Protein AF-X1K5E5-F1 (afdb_monomer_lite)

Organism: NCBI:txid412755

Secondary structure (DSSP, 8-state):
--------HHHHHHHHHHTT--------HHHHHHHHHHHHHHHHTTTTTHHHHHHHHHHHHHHHTHIIIII------GGGGGGSTTGGGGPPTT--S-S-GGGHHIIIIIHHHHHHHHHHHHTT---SEETTSTT-EE-SGGG-HHHHHHHHHS-HHHHHHHHHHHHHHHHHHHHHHHHHHH-S-HHHHHHHHHHHHT-HHHHHTTTSHHHHHHHHGGG-

Sequence (220 aa):
LARRLNIKKSDVQKITKELNLDVIPVTDKKEVKEWAVFSERKEKSKFWHAGGIVLILVVLLGIFFWKTIFMGEVLTSTDAIFSYHPWKSVAPEGYIKPSNYLHWDEFFIGYPLSTFYSEVIKNGDIQFWNPYIMCGYPGRVALYPLLLLCYLILPLSAIFGIFAIIKFFITGIFTYLFLRSISEKKFGSLVSAIVFMFSGFMVGFMKSGATSIAALLPLL

Foldseek 3Di:
DDDPPPQDPVNVVVVCVVVVDPPPDPPDPVVVVVVVVVVVVVVVVPPPVVVVLLVVLLVVLCVVLVCCVPVVDFPAQLLQVCVDPPNVVVRDPPDDHTPDPVCVCCNPPVLVLLVVCLVQVCVVHDDQWDPVPDNIDGRDQVVPVVLSVCSNPHDSRSSRSVVLSVLLSLQLVLQLVLCVVVDVDNVVSNVVSVCRSPPCCCVVCSPDVVSSVNSCVSVD

Radius of gyration: 25.24 Å; chains: 1; bounding box: 42×50×79 Å

Structure (mmCIF, N/CA/C/O backbone):
data_AF-X1K5E5-F1
#
_entry.id   AF-X1K5E5-F1
#
loop_
_atom_site.group_PDB
_atom_site.id
_atom_site.type_symbol
_atom_site.label_atom_id
_atom_site.label_alt_id
_atom_site.label_comp_id
_atom_site.label_asym_id
_atom_site.label_entity_id
_atom_site.label_seq_id
_atom_site.pdbx_PDB_ins_code
_atom_site.Cartn_x
_atom_site.Cartn_y
_atom_site.Cartn_z
_atom_site.occupancy
_atom_site.B_iso_or_equiv
_atom_site.auth_seq_id
_atom_site.auth_comp_id
_atom_site.auth_asym_id
_atom_site.auth_atom_id
_atom_site.pdbx_PDB_model_num
ATOM 1 N N . LEU A 1 1 ? 4.637 6.893 26.328 1.00 29.69 1 LEU A N 1
ATOM 2 C CA . LEU A 1 1 ? 5.483 7.487 27.391 1.00 29.69 1 LEU A CA 1
ATOM 3 C C . LEU A 1 1 ? 4.609 8.362 28.304 1.00 29.69 1 LEU A C 1
ATOM 5 O O . LEU A 1 1 ? 4.689 9.580 28.270 1.00 29.69 1 LEU A O 1
ATOM 9 N N . ALA A 1 2 ? 3.711 7.754 29.086 1.00 28.08 2 ALA A N 1
ATOM 10 C CA . ALA A 1 2 ? 2.877 8.496 30.034 1.00 28.08 2 ALA A CA 1
ATOM 11 C C . ALA A 1 2 ? 3.656 8.645 31.349 1.00 28.08 2 ALA A C 1
ATOM 13 O O . ALA A 1 2 ? 3.674 7.738 32.180 1.00 28.08 2 ALA A O 1
ATOM 14 N N . ARG A 1 3 ? 4.374 9.763 31.513 1.00 26.25 3 ARG A N 1
ATOM 15 C CA . ARG A 1 3 ? 4.966 10.140 32.805 1.00 26.25 3 ARG A CA 1
ATOM 16 C C . ARG A 1 3 ? 3.808 10.337 33.788 1.00 26.25 3 ARG A C 1
ATOM 18 O O . ARG A 1 3 ? 2.989 11.227 33.579 1.00 26.25 3 ARG A O 1
ATOM 25 N N . ARG A 1 4 ? 3.731 9.517 34.844 1.00 32.47 4 ARG A N 1
ATOM 26 C CA . ARG A 1 4 ? 2.858 9.778 35.999 1.00 32.47 4 ARG A CA 1
ATOM 27 C C . ARG A 1 4 ? 3.259 11.134 36.580 1.00 32.47 4 ARG A C 1
ATOM 29 O O . ARG A 1 4 ? 4.260 11.228 37.286 1.00 32.47 4 ARG A O 1
ATOM 36 N N . LEU A 1 5 ? 2.514 12.183 36.247 1.00 36.84 5 LEU A N 1
ATOM 37 C CA . LEU A 1 5 ? 2.625 13.463 36.932 1.00 36.84 5 LEU A CA 1
ATOM 38 C C . LEU A 1 5 ? 2.079 13.240 38.343 1.00 36.84 5 LEU A C 1
ATOM 40 O O . LEU A 1 5 ? 0.882 13.047 38.539 1.00 36.84 5 LEU A O 1
ATOM 44 N N . ASN A 1 6 ? 2.986 13.175 39.314 1.00 37.81 6 ASN A N 1
ATOM 45 C CA . ASN A 1 6 ? 2.668 12.993 40.724 1.00 37.81 6 ASN A CA 1
ATOM 46 C C . ASN A 1 6 ? 2.221 14.345 41.306 1.00 37.81 6 ASN A C 1
ATOM 48 O O . ASN A 1 6 ? 2.932 14.954 42.101 1.00 37.81 6 ASN A O 1
ATOM 52 N N . ILE A 1 7 ? 1.094 14.858 40.806 1.00 47.78 7 ILE A N 1
ATOM 53 C CA . ILE A 1 7 ? 0.552 16.164 41.189 1.00 47.78 7 ILE A CA 1
ATOM 54 C C . ILE A 1 7 ? 0.037 16.042 42.623 1.00 47.78 7 ILE A C 1
ATOM 56 O O . ILE A 1 7 ? -0.886 15.270 42.900 1.00 47.78 7 ILE A O 1
ATOM 60 N N . LYS A 1 8 ? 0.651 16.776 43.557 1.00 48.47 8 LYS A N 1
ATOM 61 C CA . LYS A 1 8 ? 0.192 16.804 44.946 1.00 48.47 8 LYS A CA 1
ATOM 62 C C . LYS A 1 8 ? -1.078 17.644 45.030 1.00 48.47 8 LYS A C 1
ATOM 64 O O . LYS A 1 8 ? -1.293 18.577 44.262 1.00 48.47 8 LYS A O 1
ATOM 69 N N . LYS A 1 9 ? -1.925 17.345 46.015 1.00 51.69 9 LYS A N 1
ATOM 70 C CA . LYS A 1 9 ? -3.201 18.048 46.242 1.00 51.69 9 LYS A CA 1
ATOM 71 C C . LYS A 1 9 ? -3.027 19.572 46.405 1.00 51.69 9 LYS A C 1
ATOM 73 O O . LYS A 1 9 ? -3.918 20.328 46.031 1.00 51.69 9 LYS A O 1
ATOM 78 N N . SER A 1 10 ? -1.866 20.004 46.905 1.00 53.19 10 SER A N 1
ATOM 79 C CA . SER A 1 10 ? -1.451 21.410 47.004 1.00 53.19 10 SER A CA 1
ATOM 80 C C . SER A 1 10 ? -1.298 22.099 45.646 1.00 53.19 10 SER A C 1
ATOM 82 O O . SER A 1 10 ? -1.632 23.272 45.511 1.00 53.19 10 SER A O 1
ATOM 84 N N . ASP A 1 11 ? -0.823 21.370 44.637 1.00 56.66 11 ASP A N 1
ATOM 85 C CA . ASP A 1 11 ? -0.504 21.917 43.317 1.00 56.66 11 ASP A CA 1
ATOM 86 C C . ASP A 1 11 ? -1.789 22.140 42.515 1.00 56.66 11 ASP A C 1
ATOM 88 O O . ASP A 1 11 ? -1.951 23.172 41.868 1.00 56.66 11 ASP A O 1
ATOM 92 N N . VAL A 1 12 ? -2.757 21.225 42.656 1.00 54.06 12 VAL A N 1
ATOM 93 C CA . VAL A 1 12 ? -4.111 21.374 42.097 1.00 54.06 12 VAL A CA 1
ATOM 94 C C . VAL A 1 12 ? -4.782 22.625 42.664 1.00 54.06 12 VAL A C 1
ATOM 96 O O . VAL A 1 12 ? -5.305 23.437 41.908 1.00 54.06 12 VAL A O 1
ATOM 99 N N . GLN A 1 13 ? -4.719 22.838 43.981 1.00 51.06 13 GLN A N 1
ATOM 100 C CA . GLN A 1 13 ? -5.319 24.016 44.621 1.00 51.06 13 GLN A CA 1
ATOM 101 C C . GLN A 1 13 ? -4.668 25.330 44.171 1.00 51.06 13 GLN A C 1
ATOM 103 O O . GLN A 1 13 ? -5.368 26.326 43.999 1.00 51.06 13 GLN A O 1
ATOM 108 N N . LYS A 1 14 ? -3.350 25.329 43.936 1.00 57.19 14 LYS A N 1
ATOM 109 C CA . LYS A 1 14 ? -2.617 26.502 43.447 1.00 57.19 14 LYS A CA 1
ATOM 110 C C . LYS A 1 14 ? -3.005 26.860 42.008 1.00 57.19 14 LYS A C 1
ATOM 112 O O . LYS A 1 14 ? -3.360 28.004 41.748 1.00 57.19 14 LYS A O 1
ATOM 117 N N . ILE A 1 15 ? -3.046 25.865 41.119 1.00 54.81 15 ILE A N 1
ATOM 118 C CA . ILE A 1 15 ? -3.448 26.022 39.709 1.00 54.81 15 ILE A CA 1
ATOM 119 C C . ILE A 1 15 ? -4.904 26.494 39.599 1.00 54.81 15 ILE A C 1
ATOM 121 O O . ILE A 1 15 ? -5.222 27.371 38.801 1.00 54.81 15 ILE A O 1
ATOM 125 N N . THR A 1 16 ? -5.795 25.956 40.435 1.00 53.28 16 THR A N 1
ATOM 126 C CA . THR A 1 16 ? -7.223 26.310 40.380 1.00 53.28 16 THR A CA 1
ATOM 127 C C . THR A 1 16 ? -7.478 27.745 40.845 1.00 53.28 16 THR A C 1
ATOM 129 O O . THR A 1 16 ? -8.359 28.419 40.320 1.00 53.28 16 THR A O 1
ATOM 132 N N . LYS A 1 17 ? -6.660 28.240 41.783 1.00 54.62 17 LYS A N 1
ATOM 133 C CA . LYS A 1 17 ? -6.713 29.625 42.260 1.00 54.62 17 LYS A CA 1
ATOM 134 C C . LYS A 1 17 ? -6.139 30.619 41.242 1.00 54.62 17 LYS A C 1
ATOM 136 O O . LYS A 1 17 ? -6.646 31.729 41.148 1.00 54.62 17 LYS A O 1
ATOM 141 N N . GLU A 1 18 ? -5.119 30.225 40.478 1.00 57.50 18 GLU A N 1
ATOM 142 C CA . GLU A 1 18 ? -4.539 31.050 39.403 1.00 57.50 18 GLU A CA 1
ATOM 143 C C . GLU A 1 18 ? -5.447 31.141 38.162 1.00 57.50 18 GLU A C 1
ATOM 145 O O . GLU A 1 18 ? -5.419 32.151 37.464 1.00 57.50 18 GLU A O 1
ATOM 150 N N . LEU A 1 19 ? -6.285 30.128 37.903 1.00 49.56 19 LEU A N 1
ATOM 151 C CA . LEU A 1 19 ? -7.154 30.059 36.716 1.00 49.56 19 LEU A CA 1
ATOM 152 C C . LEU A 1 19 ? -8.592 30.566 36.931 1.00 49.56 19 LEU A C 1
ATOM 154 O O . LEU A 1 19 ? -9.377 30.537 35.987 1.00 49.56 19 LEU A O 1
ATOM 158 N N . ASN A 1 20 ? -8.943 31.031 38.137 1.00 40.88 20 ASN A N 1
ATOM 159 C CA . ASN A 1 20 ? -10.279 31.538 38.493 1.00 40.88 20 ASN A CA 1
ATOM 160 C C . ASN A 1 20 ? -11.435 30.604 38.066 1.00 40.88 20 ASN A C 1
ATOM 162 O O . ASN A 1 20 ? -12.483 31.054 37.605 1.00 40.88 20 ASN A O 1
ATOM 166 N N . LEU A 1 21 ? -11.213 29.291 38.171 1.00 46.09 21 LEU A N 1
ATOM 167 C CA . LEU A 1 21 ? -12.202 28.268 37.841 1.00 46.09 21 LEU A CA 1
ATOM 168 C C . LEU A 1 21 ? -13.028 27.950 39.090 1.00 46.09 21 LEU A C 1
ATOM 170 O O . LEU A 1 21 ? -12.459 27.621 40.134 1.00 46.09 21 LEU A O 1
ATOM 174 N N . ASP A 1 22 ? -14.356 28.000 38.974 1.00 39.44 22 ASP A N 1
ATOM 175 C CA . ASP A 1 22 ? -15.255 27.548 40.035 1.00 39.44 22 ASP A CA 1
ATOM 176 C C . ASP A 1 22 ? -15.005 26.064 40.320 1.00 39.44 22 ASP A C 1
ATOM 178 O O . ASP A 1 22 ? -15.239 25.180 39.490 1.00 39.44 22 ASP A O 1
ATOM 182 N N . VAL A 1 23 ? -14.491 25.783 41.517 1.00 47.00 23 VAL A N 1
ATOM 183 C CA . VAL A 1 23 ? -14.305 24.420 42.005 1.00 47.00 23 VAL A CA 1
ATOM 184 C C . VAL A 1 23 ? -15.690 23.846 42.262 1.00 47.00 23 VAL A C 1
ATOM 186 O O . VAL A 1 23 ? -16.268 24.086 43.318 1.00 47.00 23 VAL A O 1
ATOM 189 N N . ILE A 1 24 ? -16.217 23.055 41.327 1.00 43.72 24 ILE A N 1
ATOM 190 C CA . ILE A 1 24 ? -17.320 22.142 41.634 1.00 43.72 24 ILE A CA 1
ATOM 191 C C . ILE A 1 24 ? -16.760 21.167 42.679 1.00 43.72 24 ILE A C 1
ATOM 193 O O . ILE A 1 24 ? -15.822 20.419 42.371 1.00 43.72 24 ILE A O 1
ATOM 197 N N . PRO A 1 25 ? -17.233 21.194 43.937 1.00 42.00 25 PRO A N 1
ATOM 198 C CA . PRO A 1 25 ? -16.685 20.322 44.953 1.00 42.00 25 PRO A CA 1
ATOM 199 C C . PRO A 1 25 ? -17.097 18.898 44.591 1.00 42.00 25 PRO A C 1
ATOM 201 O O . PRO A 1 25 ? -18.276 18.563 44.604 1.00 42.00 25 PRO A O 1
ATOM 204 N N . VAL A 1 26 ? -16.118 18.057 44.251 1.00 50.47 26 VAL A N 1
ATOM 205 C CA . VAL A 1 26 ? -16.328 16.614 44.099 1.00 50.47 26 VAL A CA 1
ATOM 206 C C . VAL A 1 26 ? -16.608 16.057 45.496 1.00 50.47 26 VAL A C 1
ATOM 208 O O . VAL A 1 26 ? -15.696 15.686 46.238 1.00 50.47 26 VAL A O 1
ATOM 211 N N . THR A 1 27 ? -17.873 16.120 45.905 1.00 46.44 27 THR A N 1
ATOM 212 C CA . THR A 1 27 ? -18.356 15.770 47.245 1.00 46.44 27 THR A CA 1
ATOM 213 C C . THR A 1 27 ? -18.470 14.268 47.452 1.00 46.44 27 THR A C 1
ATOM 215 O O . THR A 1 27 ? -18.468 13.828 48.602 1.00 46.44 27 THR A O 1
ATOM 218 N N . ASP A 1 28 ? -18.479 13.461 46.388 1.00 45.59 28 ASP A N 1
ATOM 219 C CA . ASP A 1 28 ? -18.631 12.019 46.523 1.00 45.59 28 ASP A CA 1
ATOM 220 C C . ASP A 1 28 ? -17.325 11.253 46.244 1.00 45.59 28 ASP A C 1
ATOM 222 O O . ASP A 1 28 ? -16.871 11.078 45.110 1.00 45.59 28 ASP A O 1
ATOM 226 N N . LYS A 1 29 ? -16.707 10.728 47.313 1.00 51.28 29 LYS A N 1
ATOM 227 C CA . LYS A 1 29 ? -15.567 9.793 47.219 1.00 51.28 29 LYS A CA 1
ATOM 228 C C . LYS A 1 29 ? -15.923 8.535 46.415 1.00 51.28 29 LYS A C 1
ATOM 230 O O . LYS A 1 29 ? -15.013 7.829 45.971 1.00 51.28 29 LYS A O 1
ATOM 235 N N . LYS A 1 30 ? -17.216 8.238 46.257 1.00 46.62 30 LYS A N 1
ATOM 236 C CA . LYS A 1 30 ? -17.733 7.138 45.451 1.00 46.62 30 LYS A CA 1
ATOM 237 C C . LYS A 1 30 ? -17.581 7.419 43.957 1.00 46.62 30 LYS A C 1
ATOM 239 O O . LYS A 1 30 ? -17.055 6.552 43.273 1.00 46.62 30 LYS A O 1
ATOM 244 N N . GLU A 1 31 ? -17.866 8.633 43.483 1.00 46.88 31 GLU A N 1
ATOM 245 C CA . GLU A 1 31 ? -17.688 9.010 42.070 1.00 46.88 31 GLU A CA 1
ATOM 246 C C . GLU A 1 31 ? -16.219 8.968 41.638 1.00 46.88 31 GLU A C 1
ATOM 248 O O . GLU A 1 31 ? -15.897 8.426 40.585 1.00 46.88 31 GLU A O 1
ATOM 253 N N . VAL A 1 32 ? -15.289 9.448 42.473 1.00 56.31 32 VAL A N 1
ATOM 254 C CA . VAL A 1 32 ? -13.844 9.380 42.164 1.00 56.31 32 VAL A CA 1
ATOM 255 C C . VAL A 1 32 ? -13.353 7.931 42.114 1.00 56.31 32 VAL A C 1
ATOM 257 O O . VAL A 1 32 ? -12.539 7.577 41.260 1.00 56.31 32 VAL A O 1
ATOM 260 N N . LYS A 1 33 ? -13.856 7.071 43.011 1.00 45.09 33 LYS A N 1
ATOM 261 C CA . LYS A 1 33 ? -13.566 5.631 42.979 1.00 45.09 33 LYS A CA 1
ATOM 262 C C . LYS A 1 33 ? -14.199 4.955 41.771 1.00 45.09 33 LYS A C 1
ATOM 264 O O . LYS A 1 33 ? -13.544 4.115 41.170 1.00 45.09 33 LYS A O 1
ATOM 269 N N . GLU A 1 34 ? -15.419 5.312 41.396 1.00 44.75 34 GLU A N 1
ATOM 270 C CA . GLU A 1 34 ? -16.082 4.783 40.206 1.00 44.75 34 GLU A CA 1
ATOM 271 C C . GLU A 1 34 ? -15.337 5.202 38.937 1.00 44.75 34 GLU A C 1
ATOM 273 O O . GLU A 1 34 ? -15.063 4.344 38.107 1.00 44.75 34 GLU A O 1
ATOM 278 N N . TRP A 1 35 ? -14.870 6.450 38.833 1.00 41.91 35 TRP A N 1
ATOM 279 C CA . TRP A 1 35 ? -14.022 6.920 37.731 1.00 41.91 35 TRP A CA 1
ATOM 280 C C . TRP A 1 35 ? -12.655 6.227 37.678 1.00 41.91 35 TRP A C 1
ATOM 282 O O . TRP A 1 35 ? -12.211 5.830 36.599 1.00 41.91 35 TRP A O 1
ATOM 292 N N . ALA A 1 36 ? -11.992 6.035 38.822 1.00 45.84 36 ALA A N 1
ATOM 293 C CA . ALA A 1 36 ? -10.710 5.329 38.902 1.00 45.84 36 ALA A CA 1
ATOM 294 C C . ALA A 1 36 ? -10.849 3.824 38.601 1.00 45.84 36 ALA A C 1
ATOM 296 O O . ALA A 1 36 ? -10.029 3.243 37.897 1.00 45.84 36 ALA A O 1
ATOM 297 N N . VAL A 1 37 ? -11.926 3.187 39.068 1.00 43.47 37 VAL A N 1
ATOM 298 C CA . VAL A 1 37 ? -12.238 1.783 38.763 1.00 43.47 37 VAL A CA 1
ATOM 299 C C . VAL A 1 37 ? -12.681 1.627 37.306 1.00 43.47 37 VAL A C 1
ATOM 301 O O . VAL A 1 37 ? -12.368 0.618 36.672 1.00 43.47 37 VAL A O 1
ATOM 304 N N . PHE A 1 38 ? -13.376 2.614 36.737 1.00 42.03 38 PHE A N 1
ATOM 305 C CA . PHE A 1 38 ? -13.769 2.637 35.329 1.00 42.03 38 PHE A CA 1
ATOM 306 C C . PHE A 1 38 ? -12.556 2.813 34.403 1.00 42.03 38 PHE A C 1
ATOM 308 O O . PHE A 1 38 ? -12.467 2.133 33.375 1.00 42.03 38 PHE A O 1
ATOM 315 N N . SER A 1 39 ? -11.579 3.648 34.781 1.00 45.81 39 SER A N 1
ATOM 316 C CA . SER A 1 39 ? -10.323 3.802 34.038 1.00 45.81 39 SER A CA 1
ATOM 317 C C . SER A 1 39 ? -9.430 2.555 34.144 1.00 45.81 39 SER A C 1
ATOM 319 O O . SER A 1 39 ? -8.965 2.065 33.113 1.00 45.81 39 SER A O 1
ATOM 321 N N . GLU A 1 40 ? -9.302 1.944 35.329 1.00 43.75 40 GLU A N 1
ATOM 322 C CA . GLU A 1 40 ? -8.551 0.691 35.523 1.00 43.75 40 GLU A CA 1
ATOM 323 C C . GLU A 1 40 ? -9.215 -0.528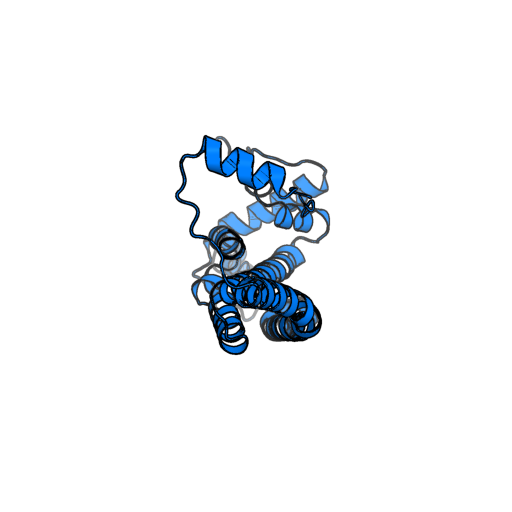 34.849 1.00 43.75 40 GLU A C 1
ATOM 325 O O . GLU A 1 40 ? -8.522 -1.372 34.267 1.00 43.75 40 GLU A O 1
ATOM 330 N N . ARG A 1 41 ? -10.558 -0.633 34.843 1.00 46.59 41 ARG A N 1
ATOM 331 C CA . ARG A 1 41 ? -11.278 -1.684 34.086 1.00 46.59 41 ARG A CA 1
ATOM 332 C C . ARG A 1 41 ? -11.068 -1.548 32.581 1.00 46.59 41 ARG A C 1
ATOM 334 O O . ARG A 1 41 ? -10.927 -2.567 31.897 1.00 46.59 41 ARG A O 1
ATOM 341 N N . LYS A 1 42 ? -11.019 -0.315 32.058 1.00 47.94 42 LYS A N 1
ATOM 342 C CA . LYS A 1 42 ? -10.658 -0.058 30.654 1.00 47.94 42 LYS A CA 1
ATOM 343 C C . LYS A 1 42 ? -9.219 -0.476 30.351 1.00 47.94 42 LYS A C 1
ATOM 345 O O . LYS A 1 42 ? -8.954 -0.822 29.206 1.00 47.94 42 LYS A O 1
ATOM 350 N N . GLU A 1 43 ? -8.311 -0.464 31.322 1.00 47.47 43 GLU A N 1
ATOM 351 C CA . GLU A 1 43 ? -6.889 -0.755 31.111 1.00 47.47 43 GLU A CA 1
ATOM 352 C C . GLU A 1 43 ? -6.584 -2.265 31.112 1.00 47.47 43 GLU A C 1
ATOM 354 O O . GLU A 1 43 ? -5.938 -2.762 30.190 1.00 47.47 43 GLU A O 1
ATOM 359 N N . LYS A 1 44 ? -7.137 -3.041 32.058 1.00 41.56 44 LYS A N 1
ATOM 360 C CA . LYS A 1 44 ? -6.852 -4.491 32.176 1.00 41.56 44 LYS A CA 1
ATOM 361 C C . LYS A 1 44 ? -7.621 -5.391 31.192 1.00 41.56 44 LYS A C 1
ATOM 363 O O . LYS A 1 44 ? -7.132 -6.458 30.831 1.00 41.56 44 LYS A O 1
ATOM 368 N N . SER A 1 45 ? -8.789 -4.968 30.696 1.00 45.78 45 SER A N 1
ATOM 369 C CA . SER A 1 45 ? -9.607 -5.732 29.722 1.00 45.78 45 SER A CA 1
ATOM 370 C C . SER A 1 45 ? -9.082 -5.662 28.271 1.00 45.78 45 SER A C 1
ATOM 372 O O . SER A 1 45 ? -9.460 -6.472 27.413 1.00 45.78 45 SER A O 1
ATOM 374 N N . LYS A 1 46 ? -8.193 -4.700 27.979 1.00 49.94 46 LYS A N 1
ATOM 375 C CA . LYS A 1 46 ? -7.759 -4.351 26.616 1.00 49.94 46 LYS A CA 1
ATOM 376 C C . LYS A 1 46 ? -6.732 -5.300 25.992 1.00 49.94 46 LYS A C 1
ATOM 378 O O . LYS A 1 46 ? -6.735 -5.424 24.772 1.00 49.94 46 LYS A O 1
ATOM 383 N N . PHE A 1 47 ? -5.889 -5.979 26.771 1.00 44.91 47 PHE A N 1
ATOM 384 C CA . PHE A 1 47 ? -4.711 -6.657 26.204 1.00 44.91 47 PHE A CA 1
ATOM 385 C C . PHE A 1 47 ? -4.983 -8.077 25.679 1.00 44.91 47 PHE A C 1
ATOM 387 O O . PHE A 1 47 ? -4.512 -8.436 24.605 1.00 44.91 47 PHE A O 1
ATOM 394 N N . TRP A 1 48 ? -5.819 -8.861 26.364 1.00 46.75 48 TRP A N 1
ATOM 395 C CA . TRP A 1 48 ? -6.061 -10.268 26.004 1.00 46.75 48 TRP A CA 1
ATOM 396 C C . TRP A 1 48 ? -7.041 -10.464 24.833 1.00 46.75 48 TRP A C 1
ATOM 398 O O . TRP A 1 48 ? -7.030 -11.503 24.184 1.00 46.75 48 TRP A O 1
ATOM 408 N N . HIS A 1 49 ? -7.849 -9.450 24.502 1.00 61.25 49 HIS A N 1
ATOM 409 C CA . HIS A 1 49 ? -8.797 -9.508 23.378 1.00 61.25 49 HIS A CA 1
ATOM 410 C C . HIS A 1 49 ? -8.233 -8.943 22.065 1.00 61.25 49 HIS A C 1
ATOM 412 O O . HIS A 1 49 ? -8.818 -9.174 21.011 1.00 61.25 49 HIS A O 1
ATOM 418 N N . ALA A 1 50 ? -7.120 -8.201 22.106 1.00 70.69 50 ALA A N 1
ATOM 419 C CA . ALA A 1 50 ? -6.529 -7.590 20.915 1.00 70.69 50 ALA A CA 1
ATOM 420 C C . ALA A 1 50 ? -5.969 -8.641 19.940 1.00 70.69 50 ALA A C 1
ATOM 422 O O . ALA A 1 50 ? -6.123 -8.492 18.730 1.00 70.69 50 ALA A O 1
ATOM 423 N N . GLY A 1 51 ? -5.403 -9.736 20.463 1.00 83.62 51 GLY A N 1
ATOM 424 C CA . GLY A 1 51 ? -4.831 -10.811 19.647 1.00 83.62 51 GLY A CA 1
ATOM 425 C C . GLY A 1 51 ? -5.850 -11.479 18.722 1.00 83.62 51 GLY A C 1
ATOM 426 O O . GLY A 1 51 ? -5.559 -11.687 17.549 1.00 83.62 51 GLY A O 1
ATOM 427 N N . GLY A 1 52 ? -7.070 -11.734 19.208 1.00 89.44 52 GLY A N 1
ATOM 428 C CA . GLY A 1 52 ? -8.128 -12.343 18.394 1.00 89.44 52 GLY A CA 1
ATOM 429 C C . GLY A 1 52 ? -8.552 -11.469 17.210 1.00 89.44 52 GLY A C 1
ATOM 430 O O . GLY A 1 52 ? -8.770 -11.972 16.116 1.00 89.44 52 GLY A O 1
ATOM 431 N N . ILE A 1 53 ? -8.607 -10.149 17.397 1.00 90.62 53 ILE A N 1
ATOM 432 C CA . ILE A 1 53 ? -8.956 -9.206 16.323 1.00 90.62 53 ILE A CA 1
ATOM 433 C C . ILE A 1 53 ? -7.836 -9.096 15.300 1.00 90.62 53 ILE A C 1
ATOM 435 O O . ILE A 1 53 ? -8.101 -9.155 14.104 1.00 90.62 53 ILE A O 1
ATOM 439 N N . VAL A 1 54 ? -6.590 -8.977 15.762 1.00 93.44 54 VAL A N 1
ATOM 440 C CA . VAL A 1 54 ? -5.428 -8.973 14.869 1.00 93.44 54 VAL A CA 1
ATOM 441 C C . VAL A 1 54 ? -5.402 -10.255 14.041 1.00 93.44 54 VAL A C 1
ATOM 443 O O . VAL A 1 54 ? -5.243 -10.177 12.829 1.00 93.44 54 VAL A O 1
ATOM 446 N N . LEU A 1 55 ? -5.651 -11.413 14.660 1.00 94.94 55 LEU A N 1
ATOM 447 C CA . LEU A 1 55 ? -5.731 -12.688 13.952 1.00 94.94 55 LEU A CA 1
ATOM 448 C C . LEU A 1 55 ? -6.834 -12.687 12.887 1.00 94.94 55 LEU A C 1
ATOM 450 O O . LEU A 1 55 ? -6.570 -13.085 11.759 1.00 94.94 55 LEU A O 1
ATOM 454 N N . ILE A 1 56 ? -8.038 -12.200 13.207 1.00 95.50 56 ILE A N 1
ATOM 455 C CA . ILE A 1 56 ? -9.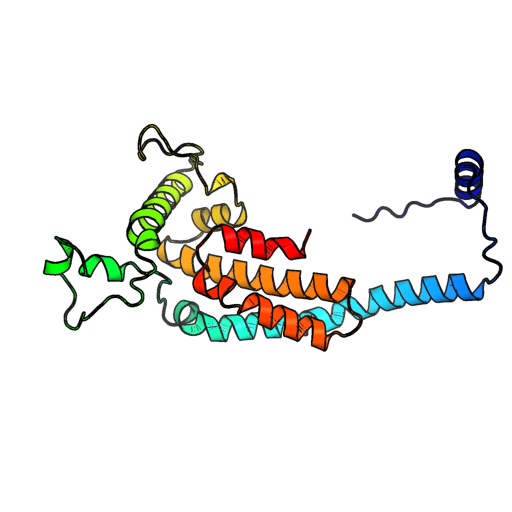134 -12.087 12.230 1.00 95.50 56 ILE A CA 1
ATOM 456 C C . ILE A 1 56 ? -8.714 -11.217 11.039 1.00 95.50 56 ILE A C 1
ATOM 458 O O . ILE A 1 56 ? -8.907 -11.621 9.895 1.00 95.50 56 ILE A O 1
ATOM 462 N N . LEU A 1 57 ? -8.108 -10.051 11.287 1.00 95.62 57 LEU A N 1
ATOM 463 C CA . LEU A 1 57 ? -7.643 -9.166 10.216 1.00 95.62 57 LEU A CA 1
ATOM 464 C C . LEU A 1 57 ? -6.564 -9.843 9.359 1.00 95.62 57 LEU A C 1
ATOM 466 O O . LEU A 1 57 ? -6.657 -9.809 8.136 1.00 95.62 57 LEU A O 1
ATOM 470 N N . VAL A 1 58 ? -5.583 -10.506 9.979 1.00 96.44 58 VAL A N 1
ATOM 471 C CA . VAL A 1 58 ? -4.528 -11.245 9.264 1.00 96.44 58 VAL A CA 1
ATOM 472 C C . VAL A 1 58 ? -5.116 -12.370 8.417 1.00 96.44 58 VAL A C 1
ATOM 474 O O . VAL A 1 58 ? -4.738 -12.507 7.258 1.00 96.44 58 VAL A O 1
ATOM 477 N N . VAL A 1 59 ? -6.058 -13.150 8.954 1.00 96.81 59 VAL A N 1
ATOM 478 C CA . VAL A 1 59 ? -6.717 -14.236 8.213 1.00 96.81 59 VAL A CA 1
ATOM 479 C C . VAL A 1 59 ? -7.482 -13.684 7.014 1.00 96.81 59 VAL A C 1
ATOM 481 O O . VAL A 1 59 ? -7.338 -14.209 5.914 1.00 96.81 59 VAL A O 1
ATOM 484 N N . LEU A 1 60 ? -8.241 -12.599 7.183 1.00 96.88 60 LEU A N 1
ATOM 485 C CA . LEU A 1 60 ? -8.965 -11.968 6.077 1.00 96.88 60 LEU A CA 1
ATOM 486 C C . LEU A 1 60 ? -8.020 -11.445 4.990 1.00 96.88 60 LEU A C 1
ATOM 488 O O . LEU A 1 60 ? -8.302 -11.614 3.806 1.00 96.88 60 LEU A O 1
ATOM 492 N N . LEU A 1 61 ? -6.885 -10.855 5.369 1.00 96.75 61 LEU A N 1
ATOM 493 C CA . LEU A 1 61 ? -5.866 -10.429 4.409 1.00 96.75 61 LEU A CA 1
ATOM 494 C C . LEU A 1 61 ? -5.194 -11.616 3.724 1.00 96.75 61 LEU A C 1
ATOM 496 O O . LEU A 1 61 ? -4.970 -11.558 2.521 1.00 96.75 61 LEU A O 1
ATOM 500 N N . GLY A 1 62 ? -4.922 -12.698 4.454 1.00 95.88 62 GLY A N 1
ATOM 501 C CA . GLY A 1 62 ? -4.391 -13.937 3.893 1.00 95.88 62 GLY A CA 1
ATOM 502 C C . GLY A 1 62 ? -5.337 -14.556 2.867 1.00 95.88 62 GLY A C 1
ATOM 503 O O . GLY A 1 62 ? -4.885 -15.000 1.818 1.00 95.88 62 GLY A O 1
ATOM 504 N N . ILE A 1 63 ? -6.647 -14.516 3.130 1.00 96.31 63 ILE A N 1
ATOM 505 C CA . ILE A 1 63 ? -7.683 -14.950 2.185 1.00 96.31 63 ILE A CA 1
ATOM 506 C C . ILE A 1 63 ? -7.738 -14.016 0.974 1.00 96.31 63 ILE A C 1
ATOM 508 O O . ILE A 1 63 ? -7.799 -14.493 -0.151 1.00 96.31 63 ILE A O 1
ATOM 512 N N . PHE A 1 64 ? -7.708 -12.697 1.169 1.00 95.94 64 PHE A N 1
ATOM 513 C CA . PHE A 1 64 ? -7.813 -11.737 0.066 1.00 95.94 64 PHE A CA 1
ATOM 514 C C . PHE A 1 64 ? -6.573 -11.748 -0.844 1.00 95.94 64 PHE A C 1
ATOM 516 O O . PHE A 1 64 ? -6.695 -11.789 -2.066 1.00 95.94 64 PHE A O 1
ATOM 523 N N . PHE A 1 65 ? -5.375 -11.776 -0.257 1.00 95.06 65 PHE A N 1
ATOM 524 C CA . PHE A 1 65 ? -4.087 -11.759 -0.958 1.00 95.06 65 PHE A CA 1
ATOM 525 C C . PHE A 1 65 ? -3.488 -13.159 -1.170 1.00 95.06 65 PHE A C 1
ATOM 527 O O . PHE A 1 65 ? -2.288 -13.287 -1.413 1.00 95.06 65 PHE A O 1
ATOM 534 N N . TRP A 1 66 ? -4.298 -14.221 -1.103 1.00 94.94 66 TRP A N 1
ATOM 535 C CA . TRP A 1 66 ? -3.814 -15.606 -1.149 1.00 94.94 66 TRP A CA 1
ATOM 536 C C . TRP A 1 66 ? -2.966 -15.906 -2.393 1.00 94.94 66 TRP A C 1
ATOM 538 O O . TRP A 1 66 ? -1.933 -16.561 -2.290 1.00 94.94 66 TRP A O 1
ATOM 548 N N . LYS A 1 67 ? -3.345 -15.367 -3.558 1.00 91.12 67 LYS A N 1
ATOM 549 C CA . LYS A 1 67 ? -2.583 -15.527 -4.805 1.00 91.12 67 LYS A CA 1
ATOM 550 C C . LYS A 1 67 ? -1.216 -14.855 -4.744 1.00 91.12 67 LYS A C 1
ATOM 552 O O . LYS A 1 67 ? -0.211 -15.440 -5.132 1.00 91.12 67 LYS A O 1
ATOM 557 N N . THR A 1 68 ? -1.156 -13.648 -4.198 1.00 90.06 68 THR A N 1
ATOM 558 C CA . THR A 1 68 ? 0.106 -12.925 -4.017 1.00 90.06 68 THR A CA 1
ATOM 559 C C . THR A 1 68 ? 1.026 -13.648 -3.035 1.00 90.06 68 THR A C 1
ATOM 561 O O . THR A 1 68 ? 2.228 -13.723 -3.265 1.00 90.06 68 THR A O 1
ATOM 564 N N . ILE A 1 69 ? 0.467 -14.212 -1.960 1.00 89.12 69 ILE A N 1
ATOM 565 C CA . ILE A 1 69 ? 1.233 -14.879 -0.901 1.00 89.12 69 ILE A CA 1
ATOM 566 C C . ILE A 1 69 ? 1.721 -16.266 -1.340 1.00 89.12 69 ILE A C 1
ATOM 568 O O . ILE A 1 69 ? 2.888 -16.588 -1.141 1.00 89.12 69 ILE A O 1
ATOM 572 N N . PHE A 1 70 ? 0.841 -17.089 -1.918 1.00 89.94 70 PHE A N 1
ATOM 573 C CA . PHE A 1 70 ? 1.124 -18.506 -2.178 1.00 89.94 70 PHE A CA 1
ATOM 574 C C . PHE A 1 70 ? 1.469 -18.818 -3.634 1.00 89.94 70 PHE A C 1
ATOM 576 O O . PHE A 1 70 ? 2.215 -19.759 -3.881 1.00 89.94 70 PHE A O 1
ATOM 583 N N . MET A 1 71 ? 0.944 -18.055 -4.596 1.00 88.44 71 MET A N 1
ATOM 584 C CA . MET A 1 71 ? 1.203 -18.281 -6.026 1.00 88.44 71 MET A CA 1
ATOM 585 C C . MET A 1 71 ? 2.304 -17.368 -6.577 1.00 88.44 71 MET A C 1
ATOM 587 O O . MET A 1 71 ? 2.719 -17.537 -7.719 1.00 88.44 71 MET A O 1
ATOM 591 N N . GLY A 1 72 ? 2.778 -16.398 -5.787 1.00 83.44 72 GLY A N 1
ATOM 592 C CA . GLY A 1 72 ? 3.772 -15.421 -6.235 1.00 83.44 72 GLY A CA 1
ATOM 593 C C . GLY A 1 72 ? 3.251 -14.484 -7.329 1.00 83.44 72 GLY A C 1
ATOM 594 O O . GLY A 1 72 ? 4.048 -13.852 -8.021 1.00 83.44 72 GLY A O 1
ATOM 595 N N . GLU A 1 73 ? 1.927 -14.387 -7.500 1.00 86.19 73 GLU A N 1
ATOM 596 C CA . GLU A 1 73 ? 1.326 -13.469 -8.464 1.00 86.19 73 GLU A CA 1
ATOM 597 C C . GLU A 1 73 ? 1.606 -12.018 -8.050 1.00 86.19 73 GLU A C 1
ATOM 599 O O . GLU A 1 73 ? 1.321 -11.591 -6.926 1.00 86.19 73 GLU A O 1
ATOM 604 N N . VAL A 1 74 ? 2.151 -11.237 -8.979 1.00 86.06 74 VAL A N 1
ATOM 605 C CA . VAL A 1 74 ? 2.483 -9.832 -8.739 1.00 86.06 74 VAL A CA 1
ATOM 606 C C . VAL A 1 74 ? 1.229 -8.983 -8.923 1.00 86.06 74 VAL A C 1
ATOM 608 O O . VAL A 1 74 ? 0.582 -9.044 -9.965 1.00 86.06 74 VAL A O 1
ATOM 611 N N . LEU A 1 75 ? 0.909 -8.141 -7.934 1.00 86.81 75 LEU A N 1
ATOM 612 C CA . LEU A 1 75 ? -0.196 -7.178 -8.016 1.00 86.81 75 LEU A CA 1
ATOM 613 C C . LEU A 1 75 ? 0.161 -6.026 -8.958 1.00 86.81 75 LEU A C 1
ATOM 615 O O . LEU A 1 75 ? 0.473 -4.911 -8.535 1.00 86.81 75 LEU A O 1
ATOM 619 N N . THR A 1 76 ? 0.132 -6.294 -10.256 1.00 84.88 76 THR A N 1
ATOM 620 C CA . THR A 1 76 ? 0.470 -5.333 -11.296 1.00 84.88 76 THR A CA 1
ATOM 621 C C . THR A 1 76 ? -0.468 -5.419 -12.489 1.00 84.88 76 THR A C 1
ATOM 623 O O . THR A 1 76 ? -1.066 -6.456 -12.744 1.00 84.88 76 THR A O 1
ATOM 626 N N . SER A 1 77 ? -0.600 -4.299 -13.196 1.00 83.81 77 SER A N 1
ATOM 627 C CA . SER A 1 77 ? -1.377 -4.177 -14.436 1.00 83.81 77 SER A CA 1
ATOM 628 C C . SER A 1 77 ? -0.444 -4.102 -15.649 1.00 83.81 77 SER A C 1
ATOM 630 O O . SER A 1 77 ? -0.763 -3.486 -16.661 1.00 83.81 77 SER A O 1
ATOM 632 N N . THR A 1 78 ? 0.759 -4.681 -15.538 1.00 83.62 78 THR A N 1
ATOM 633 C CA . THR A 1 78 ? 1.781 -4.649 -16.597 1.00 83.62 78 THR A CA 1
ATOM 634 C C . THR A 1 78 ? 1.403 -5.475 -17.816 1.00 83.62 78 THR A C 1
ATOM 636 O O . THR A 1 78 ? 1.964 -5.258 -18.881 1.00 83.62 78 THR A O 1
ATOM 639 N N . ASP A 1 79 ? 0.424 -6.368 -17.712 1.00 87.38 79 ASP A N 1
ATOM 640 C CA . ASP A 1 79 ? -0.175 -7.058 -18.853 1.00 87.38 79 ASP A CA 1
ATOM 641 C C . ASP A 1 79 ? -0.873 -6.099 -19.836 1.00 87.38 79 ASP A C 1
ATOM 643 O O . ASP A 1 79 ? -1.085 -6.449 -20.998 1.00 87.38 79 ASP A O 1
ATOM 647 N N . ALA A 1 80 ? -1.166 -4.861 -19.420 1.00 88.69 80 ALA A N 1
ATOM 648 C CA . ALA A 1 80 ? -1.603 -3.786 -20.308 1.00 88.69 80 ALA A CA 1
ATOM 649 C C . ALA A 1 80 ? -0.570 -3.417 -21.379 1.00 88.69 80 ALA A C 1
ATOM 651 O O . ALA A 1 80 ? -0.964 -2.924 -22.435 1.00 88.69 80 ALA A O 1
ATOM 652 N N . ILE A 1 81 ? 0.720 -3.716 -21.182 1.00 88.25 81 ILE A N 1
ATOM 653 C CA . ILE A 1 81 ? 1.764 -3.415 -22.171 1.00 88.25 81 ILE A CA 1
ATOM 654 C C . ILE A 1 81 ? 1.491 -4.074 -23.527 1.00 88.25 81 ILE A C 1
ATOM 656 O O . ILE A 1 81 ? 1.721 -3.470 -24.572 1.00 88.25 81 ILE A O 1
ATOM 660 N N . PHE A 1 82 ? 0.918 -5.280 -23.518 1.00 91.00 82 PHE A N 1
ATOM 661 C CA . PHE A 1 82 ? 0.609 -6.048 -24.725 1.00 91.00 82 PHE A CA 1
ATOM 662 C C . PHE A 1 82 ? -0.553 -5.457 -25.535 1.00 91.00 82 PHE A C 1
ATOM 664 O O . PHE A 1 82 ? -0.803 -5.880 -26.661 1.00 91.00 82 PHE A O 1
ATOM 671 N N . SER A 1 83 ? -1.238 -4.438 -25.008 1.00 89.50 83 SER A N 1
ATOM 672 C CA . SER A 1 83 ? -2.209 -3.652 -25.774 1.00 89.50 83 SER A CA 1
ATOM 673 C C . SER A 1 83 ? -1.553 -2.593 -26.673 1.00 89.50 83 SER A C 1
ATOM 675 O O . SER A 1 83 ? -2.217 -2.078 -27.574 1.00 89.50 83 SER A O 1
ATOM 677 N N . TYR A 1 84 ? -0.262 -2.288 -26.484 1.00 88.62 84 TYR A N 1
ATOM 678 C CA . TYR A 1 84 ? 0.452 -1.210 -27.176 1.00 88.62 84 TYR A CA 1
ATOM 679 C C . TYR A 1 84 ? 1.626 -1.733 -28.014 1.00 88.62 84 TYR A C 1
ATOM 681 O O . TYR A 1 84 ? 2.299 -2.699 -27.656 1.00 88.62 84 TYR A O 1
ATOM 689 N N . HIS A 1 85 ? 1.908 -1.083 -29.144 1.00 90.94 85 HIS A N 1
ATOM 690 C CA . HIS A 1 85 ? 3.111 -1.372 -29.931 1.00 90.94 85 HIS A CA 1
ATOM 691 C C . HIS A 1 85 ? 4.376 -0.805 -29.246 1.00 90.94 85 HIS A C 1
ATOM 693 O O . HIS A 1 85 ? 4.283 0.246 -28.612 1.00 90.94 85 HIS A O 1
ATOM 699 N N . PRO A 1 86 ? 5.556 -1.449 -29.388 1.00 91.69 86 PRO A N 1
ATOM 700 C CA . PRO A 1 86 ? 5.801 -2.680 -30.147 1.00 91.69 86 PRO A CA 1
ATOM 701 C C . PRO A 1 86 ? 5.402 -3.968 -29.411 1.00 91.69 86 PRO A C 1
ATOM 703 O O . PRO A 1 86 ? 5.226 -4.987 -30.064 1.00 91.69 86 PRO A O 1
ATOM 706 N N . TRP A 1 87 ? 5.196 -3.946 -28.091 1.00 91.25 87 TRP A N 1
ATOM 707 C CA . TRP A 1 87 ? 4.988 -5.162 -27.286 1.00 91.25 87 TRP A CA 1
ATOM 708 C C . TRP A 1 87 ? 3.785 -6.010 -27.694 1.00 91.25 87 TRP A C 1
ATOM 710 O O . TRP A 1 87 ? 3.803 -7.223 -27.512 1.00 91.25 87 TRP A O 1
ATOM 720 N N . LYS A 1 88 ? 2.776 -5.411 -28.324 1.00 91.06 88 LYS A N 1
ATOM 721 C CA . LYS A 1 88 ? 1.651 -6.130 -28.923 1.00 91.06 88 LYS A CA 1
ATOM 722 C C . LYS A 1 88 ? 2.076 -7.243 -29.890 1.00 91.06 88 LYS A C 1
ATOM 724 O O . LYS A 1 88 ? 1.377 -8.245 -29.983 1.00 91.06 88 LYS A O 1
ATOM 729 N N . SER A 1 89 ? 3.209 -7.111 -30.588 1.00 92.50 89 SER A N 1
ATOM 730 C CA . SER A 1 89 ? 3.699 -8.153 -31.506 1.00 92.50 89 SER A CA 1
ATOM 731 C C . SER A 1 89 ? 4.317 -9.362 -30.800 1.00 92.50 89 SER A C 1
ATOM 733 O O . SER A 1 89 ? 4.523 -10.387 -31.436 1.00 92.50 89 SER A O 1
ATOM 735 N N . VAL A 1 90 ? 4.634 -9.238 -29.510 1.00 94.06 90 VAL A N 1
ATOM 736 C CA . VAL A 1 90 ? 5.210 -10.302 -28.671 1.00 94.06 90 VAL A CA 1
ATOM 737 C C . VAL A 1 90 ? 4.261 -10.690 -27.534 1.00 94.06 90 VAL A C 1
ATOM 739 O O . VAL A 1 90 ? 4.695 -11.194 -26.499 1.00 94.06 90 VAL A O 1
ATOM 742 N N . ALA A 1 91 ? 2.964 -10.417 -27.702 1.00 92.12 91 ALA A N 1
ATOM 743 C CA . ALA A 1 91 ? 1.952 -10.796 -26.729 1.00 92.12 91 ALA A CA 1
ATOM 744 C C . ALA A 1 91 ? 1.927 -12.328 -26.548 1.00 92.12 91 ALA A C 1
ATOM 746 O O . ALA A 1 91 ? 1.984 -13.049 -27.547 1.00 92.12 91 ALA A O 1
ATOM 747 N N . PRO A 1 92 ? 1.834 -12.835 -25.303 1.00 91.75 92 PRO A N 1
ATOM 748 C CA . PRO A 1 92 ? 1.750 -14.266 -25.045 1.00 91.75 92 PRO A CA 1
ATOM 749 C C . PRO A 1 92 ? 0.560 -14.904 -25.764 1.00 91.75 92 PRO A C 1
ATOM 751 O O . PRO A 1 92 ? -0.499 -14.284 -25.908 1.00 91.75 92 PRO A O 1
ATOM 754 N N . GLU A 1 93 ? 0.709 -16.168 -26.160 1.00 90.19 93 GLU A N 1
ATOM 755 C CA . GLU A 1 93 ? -0.402 -16.933 -26.722 1.00 90.19 93 GLU A CA 1
ATOM 756 C C . GLU A 1 93 ? -1.583 -16.971 -25.738 1.00 90.19 93 GLU A C 1
ATOM 758 O O . GLU A 1 93 ? -1.419 -17.208 -24.541 1.00 90.19 93 GLU A O 1
ATOM 763 N N . GLY A 1 94 ? -2.787 -16.690 -26.242 1.00 87.94 94 GLY A N 1
ATOM 764 C CA . GLY A 1 94 ? -3.999 -16.607 -25.422 1.00 87.94 94 GLY A CA 1
ATOM 765 C C . GLY A 1 94 ? -4.238 -15.252 -24.743 1.00 87.94 94 GLY A C 1
ATOM 766 O O . GLY A 1 94 ? -5.247 -15.100 -24.054 1.00 87.94 94 GLY A O 1
ATOM 767 N N . TYR A 1 95 ? -3.382 -14.244 -24.952 1.00 89.00 95 TYR A N 1
ATOM 768 C CA . TYR A 1 95 ? -3.674 -12.879 -24.514 1.00 89.00 95 TYR A CA 1
ATOM 769 C C . TYR A 1 95 ? -4.816 -12.269 -25.340 1.00 89.00 95 TYR A C 1
ATOM 771 O O . TYR A 1 95 ? -4.697 -12.074 -26.548 1.00 89.00 95 TYR A O 1
ATOM 779 N N . ILE A 1 96 ? -5.925 -11.937 -24.674 1.00 88.31 96 ILE A N 1
ATOM 780 C CA . ILE A 1 96 ? -7.100 -11.320 -25.314 1.00 88.31 96 ILE A CA 1
ATOM 781 C C . ILE A 1 96 ? -7.171 -9.825 -24.992 1.00 88.31 96 ILE A C 1
ATOM 783 O O . ILE A 1 96 ? -7.386 -8.997 -25.874 1.00 88.31 96 ILE A O 1
ATOM 787 N N . LYS A 1 97 ? -7.043 -9.478 -23.709 1.00 87.62 97 LYS A N 1
ATOM 788 C CA . LYS A 1 97 ? -7.187 -8.116 -23.189 1.00 87.62 97 LYS A CA 1
ATOM 789 C C . LYS A 1 97 ? -6.491 -7.997 -21.831 1.00 87.62 97 LYS A C 1
ATOM 791 O O . LYS A 1 97 ? -6.315 -9.025 -21.172 1.00 87.62 97 LYS A O 1
ATOM 796 N N . PRO A 1 98 ? -6.165 -6.778 -21.374 1.00 86.38 98 PRO A N 1
ATOM 797 C CA . PRO A 1 98 ? -5.604 -6.592 -20.047 1.00 86.38 98 PRO A CA 1
ATOM 798 C C . PRO A 1 98 ? -6.608 -6.929 -18.946 1.00 86.38 98 PRO A C 1
ATOM 800 O O . PRO A 1 98 ? -7.817 -6.722 -19.085 1.00 86.38 98 PRO A O 1
ATOM 803 N N . SER A 1 99 ? -6.067 -7.391 -17.826 1.00 83.69 99 SER A N 1
ATOM 804 C CA . SER A 1 99 ? -6.755 -7.695 -16.576 1.00 83.69 99 SER A CA 1
ATOM 805 C C . SER A 1 99 ? -7.534 -6.493 -16.043 1.00 83.69 99 SER A C 1
ATOM 807 O O . SER A 1 99 ? -8.672 -6.646 -15.600 1.00 83.69 99 SER A O 1
ATOM 809 N N . ASN A 1 100 ? -6.963 -5.287 -16.137 1.00 81.38 100 ASN A N 1
ATOM 810 C CA . ASN A 1 100 ? -7.655 -4.048 -15.808 1.00 81.38 100 ASN A CA 1
ATOM 811 C C . ASN A 1 100 ? -7.151 -2.863 -16.644 1.00 81.38 100 ASN A C 1
ATOM 813 O O . ASN A 1 100 ? -6.099 -2.287 -16.374 1.00 81.38 100 ASN A O 1
ATOM 817 N N . TYR A 1 101 ? -7.948 -2.463 -17.635 1.00 78.50 101 TYR A N 1
ATOM 818 C CA . TYR A 1 101 ? -7.628 -1.343 -18.523 1.00 78.50 101 TYR A CA 1
ATOM 819 C C . TYR A 1 101 ? -7.632 0.027 -17.819 1.00 78.50 101 TYR A C 1
ATOM 821 O O . TYR A 1 101 ? -6.959 0.954 -18.264 1.00 78.50 101 TYR A O 1
ATOM 829 N N . LEU A 1 102 ? -8.369 0.180 -16.711 1.00 81.56 102 LEU A N 1
ATOM 830 C CA . LEU A 1 102 ? -8.472 1.465 -16.008 1.00 81.56 102 LEU A CA 1
ATOM 831 C C . LEU A 1 102 ? -7.179 1.855 -15.279 1.00 81.56 102 LEU A C 1
ATOM 833 O O . LEU A 1 102 ? -7.019 3.022 -14.943 1.00 81.56 102 LEU A O 1
ATOM 837 N N . HIS A 1 103 ? -6.252 0.915 -15.080 1.00 80.44 103 HIS A N 1
ATOM 838 C CA . HIS A 1 103 ? -4.954 1.142 -14.435 1.00 80.44 103 HIS A CA 1
ATOM 839 C C . HIS A 1 103 ? -3.809 1.288 -15.447 1.00 80.44 103 HIS A C 1
ATOM 841 O O . HIS A 1 103 ? -2.712 0.768 -15.253 1.00 80.44 103 HIS A O 1
ATOM 847 N N . TRP A 1 104 ? -4.051 1.969 -16.567 1.00 81.69 104 TRP A N 1
ATOM 848 C CA . TRP A 1 104 ? -2.999 2.243 -17.551 1.00 81.69 104 TRP A CA 1
ATOM 849 C C . TRP A 1 104 ? -1.913 3.174 -16.982 1.00 81.69 104 TRP A C 1
ATOM 851 O O . TRP A 1 104 ? -0.736 3.011 -17.295 1.00 81.69 104 TRP A O 1
ATOM 861 N N . ASP A 1 105 ? -2.287 4.114 -16.113 1.00 84.50 105 ASP A N 1
ATOM 862 C CA . ASP A 1 105 ? -1.382 5.043 -15.429 1.00 84.50 105 ASP A CA 1
ATOM 863 C C . ASP A 1 105 ? -0.372 4.306 -14.541 1.00 84.50 105 ASP A C 1
ATOM 865 O O . ASP A 1 105 ? 0.814 4.635 -14.511 1.00 84.50 105 ASP A O 1
ATOM 869 N N . GLU A 1 106 ? -0.825 3.247 -13.879 1.00 81.12 106 GLU A N 1
ATOM 870 C CA . GLU A 1 106 ? 0.023 2.351 -13.102 1.00 81.12 106 GLU A CA 1
ATOM 871 C C . GLU A 1 106 ? 1.110 1.708 -13.969 1.00 81.12 106 GLU A C 1
ATOM 873 O O . GLU A 1 106 ? 2.257 1.598 -13.542 1.00 81.12 106 GLU A O 1
ATOM 878 N N . PHE A 1 107 ? 0.773 1.312 -15.195 1.00 83.31 107 PHE A N 1
ATOM 879 C CA . PHE A 1 107 ? 1.742 0.746 -16.124 1.00 83.31 107 PHE A CA 1
ATOM 880 C C . PHE A 1 107 ? 2.706 1.811 -16.679 1.00 83.31 107 PHE A C 1
ATOM 882 O O . PHE A 1 107 ? 3.918 1.614 -16.628 1.00 83.31 107 PHE A O 1
ATOM 889 N N . PHE A 1 108 ? 2.200 2.939 -17.187 1.00 85.56 108 PHE A N 1
ATOM 890 C CA . PHE A 1 108 ? 3.032 3.947 -17.862 1.00 85.56 108 PHE A CA 1
ATOM 891 C C . PHE A 1 108 ? 3.856 4.818 -16.910 1.00 85.56 108 PHE A C 1
ATOM 893 O O . PHE A 1 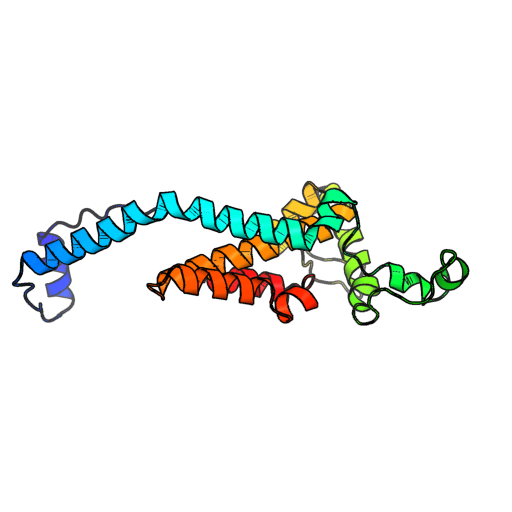108 ? 4.916 5.309 -17.291 1.00 85.56 108 PHE A O 1
ATOM 900 N N . ILE A 1 109 ? 3.369 5.039 -15.690 1.00 86.94 109 ILE A N 1
ATOM 901 C CA . ILE A 1 109 ? 3.977 5.961 -14.726 1.00 86.94 109 ILE A CA 1
ATOM 902 C C . ILE A 1 109 ? 4.422 5.199 -13.480 1.00 86.94 109 ILE A C 1
ATOM 904 O O . ILE A 1 109 ? 5.575 5.317 -13.065 1.00 86.94 109 ILE A O 1
ATOM 908 N N . GLY A 1 110 ? 3.522 4.408 -12.888 1.00 86.88 110 GLY A N 1
ATOM 909 C CA . GLY A 1 110 ? 3.762 3.721 -11.616 1.00 86.88 110 GLY A CA 1
ATOM 910 C C . GLY A 1 110 ? 4.937 2.745 -11.673 1.00 86.88 110 GLY A C 1
ATOM 911 O O . GLY A 1 110 ? 5.891 2.875 -10.907 1.00 86.88 110 GLY A O 1
ATOM 912 N N . TYR A 1 111 ? 4.907 1.803 -12.615 1.00 88.88 111 TYR A N 1
ATOM 913 C CA . TYR A 1 111 ? 5.902 0.738 -12.716 1.00 88.88 111 TYR A CA 1
ATOM 914 C C . TYR A 1 111 ? 7.321 1.245 -13.058 1.00 88.88 111 TYR A C 1
ATOM 916 O O . TYR A 1 111 ? 8.263 0.844 -12.363 1.00 88.88 111 TYR A O 1
ATOM 924 N N . PRO A 1 112 ? 7.528 2.160 -14.034 1.00 89.75 112 PRO A N 1
ATOM 925 C CA . PRO A 1 112 ? 8.844 2.750 -14.284 1.00 89.75 112 PRO A CA 1
ATOM 926 C C . PRO A 1 112 ? 9.389 3.514 -13.077 1.00 89.75 112 PRO A C 1
ATOM 928 O O . PRO A 1 112 ? 10.557 3.350 -12.729 1.00 89.75 112 PRO A O 1
ATOM 931 N N . LEU A 1 113 ? 8.545 4.289 -12.386 1.00 88.56 113 LEU A N 1
ATOM 932 C CA . LEU A 1 113 ? 8.949 4.984 -11.162 1.00 88.56 113 LEU A CA 1
ATOM 933 C C . LEU A 1 113 ? 9.357 4.003 -10.064 1.00 88.56 113 LEU A C 1
ATOM 935 O O . LEU A 1 113 ? 10.382 4.200 -9.417 1.00 88.56 113 LEU A O 1
ATOM 939 N N . SER A 1 114 ? 8.585 2.938 -9.852 1.00 89.50 114 SER A N 1
ATOM 940 C CA . SER A 1 114 ? 8.931 1.901 -8.880 1.00 89.50 114 SER A CA 1
ATOM 941 C C . SER A 1 114 ? 10.229 1.177 -9.229 1.00 89.50 114 SER A C 1
ATOM 943 O O . SER A 1 114 ? 11.012 0.880 -8.330 1.00 89.50 114 SER A O 1
ATOM 945 N N . THR A 1 115 ? 10.489 0.939 -10.516 1.00 91.06 115 THR A N 1
ATOM 946 C CA . THR A 1 115 ? 11.753 0.356 -10.991 1.00 91.06 115 THR A CA 1
ATOM 947 C C . THR A 1 115 ? 12.919 1.286 -10.666 1.00 91.06 115 THR A C 1
ATOM 949 O O . THR A 1 115 ? 13.846 0.890 -9.964 1.00 91.06 115 THR A O 1
ATOM 952 N N . PHE A 1 116 ? 12.801 2.556 -11.057 1.00 90.62 116 PHE A N 1
ATOM 953 C CA . PHE A 1 116 ? 13.789 3.593 -10.783 1.00 90.62 116 PHE A CA 1
ATOM 954 C C . PHE A 1 116 ? 14.115 3.723 -9.289 1.00 90.62 116 PHE A C 1
ATOM 956 O O . PHE A 1 116 ? 15.277 3.656 -8.891 1.00 90.62 116 PHE A O 1
ATOM 963 N N . TYR A 1 117 ? 13.097 3.859 -8.433 1.00 89.88 117 TYR A N 1
ATOM 964 C CA . TYR A 1 117 ? 13.321 3.959 -6.991 1.00 89.88 117 TYR A CA 1
ATOM 965 C C . TYR A 1 1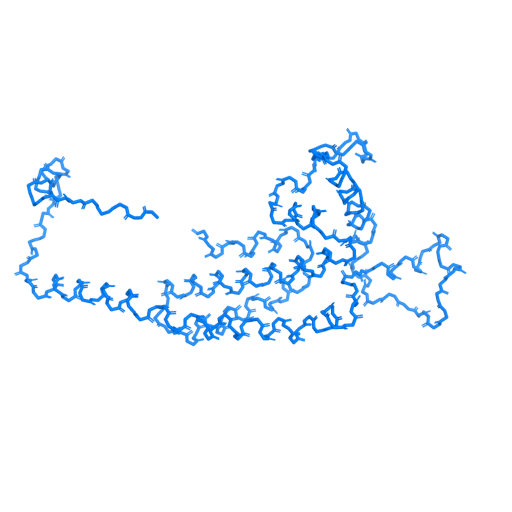17 ? 13.895 2.677 -6.405 1.00 89.88 117 TYR A C 1
ATOM 967 O O . TYR A 1 117 ? 14.748 2.760 -5.526 1.00 89.88 117 TYR A O 1
ATOM 975 N N . SER A 1 118 ? 13.478 1.502 -6.886 1.00 91.19 118 SER A N 1
ATOM 976 C CA . SER A 1 118 ? 14.072 0.251 -6.424 1.00 91.19 118 SER A CA 1
ATOM 977 C C . SER A 1 118 ? 15.561 0.175 -6.737 1.00 91.19 118 SER A C 1
ATOM 979 O O . SER A 1 118 ? 16.284 -0.391 -5.927 1.00 91.19 118 SER A O 1
ATOM 981 N N . GLU A 1 119 ? 16.019 0.671 -7.882 1.00 91.25 119 GLU A N 1
ATOM 982 C CA . GLU A 1 119 ? 17.437 0.643 -8.252 1.00 91.25 119 GLU A CA 1
ATOM 983 C C . GLU A 1 119 ? 18.241 1.659 -7.441 1.00 91.25 119 GLU A C 1
ATOM 985 O O . GLU A 1 119 ? 19.214 1.308 -6.779 1.00 91.25 119 GLU A O 1
ATOM 990 N N . VAL A 1 120 ? 17.790 2.912 -7.428 1.00 90.12 120 VAL A N 1
ATOM 991 C CA . VAL A 1 120 ? 18.504 4.022 -6.789 1.00 90.12 120 VAL A CA 1
ATOM 992 C C . VAL A 1 120 ? 18.606 3.822 -5.270 1.00 90.12 120 VAL A C 1
ATOM 994 O O . VAL A 1 120 ? 19.688 3.964 -4.706 1.00 90.12 120 VAL A O 1
ATOM 997 N N . ILE A 1 121 ? 17.528 3.368 -4.616 1.00 90.94 121 ILE A N 1
ATOM 998 C CA . ILE A 1 121 ? 17.526 3.092 -3.168 1.00 90.94 121 ILE A CA 1
ATOM 999 C C . ILE A 1 121 ? 18.435 1.910 -2.821 1.00 90.94 121 ILE A C 1
ATOM 1001 O O . ILE A 1 121 ? 19.131 1.953 -1.807 1.00 90.94 121 ILE A O 1
ATOM 1005 N N . LYS A 1 122 ? 18.472 0.864 -3.657 1.00 89.94 122 LYS A N 1
ATOM 1006 C CA . LYS A 1 122 ? 19.378 -0.280 -3.450 1.00 89.94 122 LYS A CA 1
ATOM 1007 C C . LYS A 1 122 ? 20.845 0.095 -3.628 1.00 89.94 122 LYS A C 1
ATOM 1009 O O . LYS A 1 122 ? 21.696 -0.513 -2.988 1.00 89.94 122 LYS A O 1
ATOM 1014 N N . ASN A 1 123 ? 21.123 1.126 -4.419 1.00 91.31 123 ASN A N 1
ATOM 1015 C CA . ASN A 1 123 ? 22.458 1.699 -4.569 1.00 91.31 123 ASN A CA 1
ATOM 1016 C C . ASN A 1 123 ? 22.836 2.672 -3.436 1.00 91.31 123 ASN A C 1
ATOM 1018 O O . ASN A 1 123 ? 23.928 3.229 -3.457 1.00 91.31 123 ASN A O 1
ATOM 1022 N N . GLY A 1 124 ? 21.972 2.855 -2.429 1.00 88.19 124 GLY A N 1
ATOM 1023 C CA . GLY A 1 124 ? 22.229 3.719 -1.273 1.00 88.19 124 GLY A CA 1
ATOM 1024 C C . GLY A 1 124 ? 21.803 5.175 -1.463 1.00 88.19 124 GLY A C 1
ATOM 1025 O O . GLY A 1 124 ? 21.969 5.977 -0.545 1.00 88.19 124 GLY A O 1
ATOM 1026 N N . ASP A 1 125 ? 21.200 5.510 -2.603 1.00 87.00 125 ASP A N 1
ATOM 1027 C CA . ASP A 1 125 ? 20.752 6.861 -2.905 1.00 87.00 125 ASP A CA 1
ATOM 1028 C C . ASP A 1 125 ? 19.257 7.022 -2.615 1.00 87.00 125 ASP A C 1
ATOM 1030 O O . ASP A 1 125 ? 18.391 6.327 -3.145 1.00 87.00 125 ASP A O 1
ATOM 1034 N N . ILE A 1 126 ? 18.916 8.006 -1.790 1.00 83.06 126 ILE A N 1
ATOM 1035 C CA . ILE A 1 126 ? 17.526 8.424 -1.593 1.00 83.06 126 ILE A CA 1
ATOM 1036 C C . ILE A 1 126 ? 17.309 9.662 -2.461 1.00 83.06 126 ILE A C 1
ATOM 1038 O O . ILE A 1 126 ? 17.513 10.793 -2.023 1.00 83.06 126 ILE A O 1
ATOM 1042 N N . GLN A 1 127 ? 16.937 9.459 -3.729 1.00 79.88 127 GLN A N 1
ATOM 1043 C CA . GLN A 1 127 ? 16.696 10.576 -4.644 1.00 79.88 127 GLN A CA 1
ATOM 1044 C C . GLN A 1 127 ? 15.384 11.302 -4.320 1.00 79.88 127 GLN A C 1
ATOM 1046 O O . GLN A 1 127 ? 14.282 10.845 -4.637 1.00 79.88 127 GLN A O 1
ATOM 1051 N N . PHE A 1 128 ? 15.522 12.487 -3.726 1.00 84.19 128 PHE A N 1
ATOM 1052 C CA . PHE A 1 128 ? 14.429 13.438 -3.502 1.00 84.19 128 PHE A CA 1
ATOM 1053 C C . PHE A 1 128 ? 14.010 14.181 -4.776 1.00 84.19 128 PHE A C 1
ATOM 1055 O O . PHE A 1 128 ? 12.941 14.786 -4.808 1.00 84.19 128 PHE A O 1
ATOM 1062 N N . TRP A 1 129 ? 14.827 14.129 -5.825 1.00 86.06 129 TRP A N 1
ATOM 1063 C CA . TRP A 1 129 ? 14.569 14.755 -7.114 1.00 86.06 129 TRP A CA 1
ATOM 1064 C C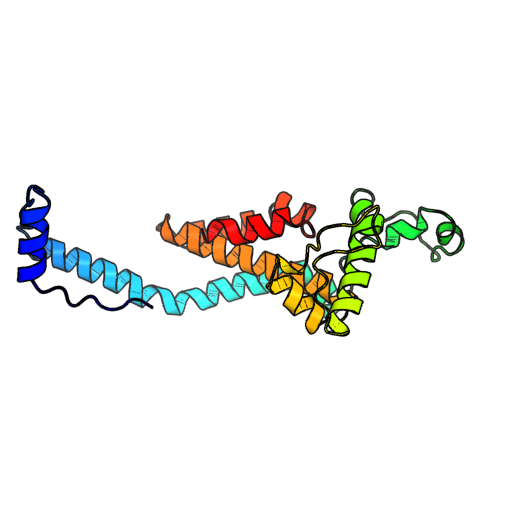 . TRP A 1 129 ? 14.881 13.759 -8.223 1.00 86.06 129 TRP A C 1
ATOM 1066 O O . TRP A 1 129 ? 16.008 13.287 -8.314 1.00 86.06 129 TRP A O 1
ATOM 1076 N N . ASN A 1 130 ? 13.886 13.423 -9.039 1.00 87.38 130 ASN A N 1
ATOM 1077 C CA . ASN A 1 130 ? 14.051 12.569 -10.206 1.00 87.38 130 ASN A CA 1
ATOM 1078 C C . ASN A 1 130 ? 14.287 13.459 -11.442 1.00 87.38 130 ASN A C 1
ATOM 1080 O O . ASN A 1 130 ? 13.334 14.097 -11.893 1.00 87.38 130 ASN A O 1
ATOM 1084 N N . PRO A 1 131 ? 15.510 13.508 -12.004 1.00 87.62 131 PRO A N 1
ATOM 1085 C CA . PRO A 1 131 ? 15.834 14.366 -13.145 1.00 87.62 131 PRO A CA 1
ATOM 1086 C C . PRO A 1 131 ? 15.334 13.813 -14.489 1.00 87.62 131 PRO A C 1
ATOM 1088 O O . PRO A 1 131 ? 15.359 14.529 -15.483 1.00 87.62 131 PRO A O 1
ATOM 1091 N N . TYR A 1 132 ? 14.881 12.557 -14.540 1.00 87.62 132 TYR A N 1
ATOM 1092 C CA . TYR A 1 132 ? 14.478 11.881 -15.778 1.00 87.62 132 TYR A CA 1
ATOM 1093 C C . TYR A 1 132 ? 13.059 12.236 -16.236 1.00 87.62 132 TYR A C 1
ATOM 1095 O O . TYR A 1 132 ? 12.624 11.806 -17.303 1.00 87.62 132 TYR A O 1
ATOM 1103 N N . ILE A 1 133 ? 12.318 13.007 -15.438 1.00 87.31 133 ILE A N 1
ATOM 1104 C CA . ILE A 1 133 ? 10.946 13.411 -15.741 1.00 87.31 133 ILE A CA 1
ATOM 1105 C C . ILE A 1 133 ? 10.911 14.923 -15.936 1.00 87.31 133 ILE A C 1
ATOM 1107 O O . ILE A 1 133 ? 10.976 15.677 -14.967 1.00 87.31 133 ILE A O 1
ATOM 1111 N N . MET A 1 134 ? 10.748 15.361 -17.189 1.00 86.31 134 MET A N 1
ATOM 1112 C CA . MET A 1 134 ? 10.693 16.779 -17.578 1.00 86.31 134 MET A CA 1
ATOM 1113 C C . MET A 1 134 ? 11.913 17.559 -17.041 1.00 86.31 134 MET A C 1
ATOM 1115 O O . MET A 1 134 ? 13.035 17.078 -17.140 1.00 86.31 134 MET A O 1
ATOM 1119 N N . CYS A 1 135 ? 11.716 18.745 -16.455 1.00 87.81 135 CYS A N 1
ATOM 1120 C CA . CYS A 1 135 ? 12.773 19.507 -15.775 1.00 87.81 135 CYS A CA 1
ATOM 1121 C C . CYS A 1 135 ? 13.055 19.006 -14.344 1.00 87.81 135 CYS A C 1
ATOM 1123 O O . CYS A 1 135 ? 13.752 19.670 -13.579 1.00 87.81 135 CYS A O 1
ATOM 1125 N N . GLY A 1 136 ? 12.495 17.851 -13.988 1.00 84.31 136 GLY A N 1
ATOM 1126 C CA . GLY A 1 136 ? 12.647 17.165 -12.722 1.00 84.31 136 GLY A CA 1
ATOM 1127 C C . GLY A 1 136 ? 11.340 17.023 -11.938 1.00 84.31 136 GLY A C 1
ATOM 1128 O O . GLY A 1 136 ? 10.422 17.842 -12.036 1.00 84.31 136 GLY A O 1
ATOM 1129 N N . TYR A 1 137 ? 11.256 15.938 -11.168 1.00 83.75 137 TYR A N 1
ATOM 1130 C CA . TYR A 1 137 ? 10.063 15.525 -10.436 1.00 83.75 137 TYR A CA 1
ATOM 1131 C C . TYR A 1 137 ? 10.384 15.233 -8.962 1.00 83.75 137 TYR A C 1
ATOM 1133 O O . TYR A 1 137 ? 11.310 14.464 -8.687 1.00 83.75 137 TYR A O 1
ATOM 1141 N N . PRO A 1 138 ? 9.633 15.789 -7.993 1.00 83.00 138 PRO A N 1
ATOM 1142 C CA . PRO A 1 138 ? 9.892 15.551 -6.578 1.00 83.00 138 PRO A CA 1
ATOM 1143 C C . PRO A 1 138 ? 9.626 14.090 -6.207 1.00 83.00 138 PRO A C 1
ATOM 1145 O O . PRO A 1 138 ? 8.593 13.503 -6.541 1.00 83.00 138 PRO A O 1
ATOM 1148 N N . GLY A 1 139 ? 10.572 13.492 -5.492 1.00 74.94 139 GLY A N 1
ATOM 1149 C CA . GLY A 1 139 ? 10.550 12.077 -5.187 1.00 74.94 139 GLY A CA 1
ATOM 1150 C C . GLY A 1 139 ? 9.534 11.700 -4.117 1.00 74.94 139 GLY A C 1
ATOM 1151 O O . GLY A 1 139 ? 9.535 12.238 -3.014 1.00 74.94 139 GLY A O 1
ATOM 1152 N N . ARG A 1 140 ? 8.667 10.730 -4.431 1.00 73.19 140 ARG A N 1
ATOM 1153 C CA . ARG A 1 140 ? 7.572 10.311 -3.536 1.00 73.19 140 ARG A CA 1
ATOM 1154 C C . ARG A 1 140 ? 8.019 9.386 -2.403 1.00 73.19 140 ARG A C 1
ATOM 1156 O O . ARG A 1 140 ? 7.380 9.361 -1.356 1.00 73.19 140 ARG A O 1
ATOM 1163 N N . VAL A 1 141 ? 9.088 8.613 -2.598 1.00 65.62 141 VAL A N 1
ATOM 1164 C CA . VAL A 1 141 ? 9.450 7.515 -1.680 1.00 65.62 141 VAL A CA 1
ATOM 1165 C C . VAL A 1 141 ? 9.999 8.018 -0.347 1.00 65.62 141 VAL A C 1
ATOM 1167 O O . VAL A 1 141 ? 9.702 7.435 0.693 1.00 65.62 141 VAL A O 1
ATOM 1170 N N . ALA A 1 142 ? 10.704 9.149 -0.351 1.00 62.09 142 ALA A N 1
ATOM 1171 C CA . ALA A 1 142 ? 11.195 9.773 0.873 1.00 62.09 142 ALA A CA 1
ATOM 1172 C C . ALA A 1 142 ? 10.073 10.210 1.834 1.00 62.09 142 ALA A C 1
ATOM 1174 O O . ALA A 1 142 ? 10.289 10.315 3.038 1.00 62.09 142 ALA A O 1
ATOM 1175 N N . LEU A 1 143 ? 8.865 10.441 1.313 1.00 68.56 143 LEU A N 1
ATOM 1176 C CA . LEU A 1 143 ? 7.721 10.927 2.083 1.00 68.56 143 LEU A CA 1
ATOM 1177 C C . LEU A 1 143 ? 6.925 9.799 2.756 1.00 68.56 143 LEU A C 1
ATOM 1179 O O . LEU A 1 143 ? 5.976 10.076 3.487 1.00 68.56 143 LEU A O 1
ATOM 1183 N N . TYR A 1 144 ? 7.285 8.529 2.525 1.00 80.00 144 TYR A N 1
ATOM 1184 C CA . TYR A 1 144 ? 6.577 7.389 3.104 1.00 80.00 144 TYR A CA 1
ATOM 1185 C C . TYR A 1 144 ? 7.560 6.334 3.644 1.00 80.00 144 TYR A C 1
ATOM 1187 O O . TYR A 1 144 ? 7.942 5.415 2.915 1.00 80.00 144 TYR A O 1
ATOM 1195 N N . PRO A 1 145 ? 7.953 6.416 4.934 1.00 83.75 145 PRO A N 1
ATOM 1196 C CA . PRO A 1 145 ? 9.003 5.574 5.519 1.00 83.75 145 PRO A CA 1
ATOM 1197 C C . PRO A 1 145 ? 8.770 4.071 5.354 1.00 83.75 145 PRO A C 1
ATOM 1199 O O . PRO A 1 145 ? 9.706 3.307 5.135 1.00 83.75 145 PRO A O 1
ATOM 1202 N N . LEU A 1 146 ? 7.507 3.639 5.409 1.00 86.25 146 LEU A N 1
ATOM 1203 C CA . LEU A 1 146 ? 7.155 2.236 5.220 1.00 86.25 146 LEU A CA 1
ATOM 1204 C C . LEU A 1 146 ? 7.441 1.753 3.790 1.00 86.25 146 LEU A C 1
ATOM 1206 O O . LEU A 1 146 ? 7.872 0.621 3.591 1.00 86.25 146 LEU A O 1
ATOM 1210 N N . LEU A 1 147 ? 7.214 2.612 2.795 1.00 88.31 147 LEU A N 1
ATOM 1211 C CA . LEU A 1 147 ? 7.486 2.289 1.399 1.00 88.31 147 LEU A CA 1
ATOM 1212 C C . LEU A 1 147 ? 8.996 2.273 1.138 1.00 88.31 147 LEU A C 1
ATOM 1214 O O . LEU A 1 147 ? 9.482 1.370 0.464 1.00 88.31 147 LEU A O 1
ATOM 1218 N N . LEU A 1 148 ? 9.740 3.218 1.721 1.00 89.00 148 LEU A N 1
ATOM 1219 C CA . LEU A 1 148 ? 11.205 3.229 1.679 1.00 89.00 148 LEU A CA 1
ATOM 1220 C C . LEU A 1 148 ? 11.795 1.924 2.235 1.00 89.00 148 LEU A C 1
ATOM 1222 O O . LEU A 1 148 ? 12.646 1.313 1.594 1.00 89.00 148 LEU A O 1
ATOM 1226 N N . LEU A 1 149 ? 11.291 1.450 3.381 1.00 89.50 149 LEU A N 1
ATOM 1227 C CA . LEU A 1 149 ? 11.710 0.175 3.967 1.00 89.50 149 LEU A CA 1
ATOM 1228 C C . LEU A 1 149 ? 11.437 -1.013 3.031 1.00 89.50 149 LEU A C 1
ATOM 1230 O O . LEU A 1 149 ? 12.270 -1.910 2.909 1.00 89.50 149 LEU A O 1
ATOM 1234 N N . CYS A 1 150 ? 10.297 -1.000 2.335 1.00 91.31 150 CYS A N 1
ATOM 1235 C CA . CYS A 1 150 ? 9.979 -2.024 1.342 1.00 91.31 150 CYS A CA 1
ATOM 1236 C C . CYS A 1 150 ? 10.991 -2.021 0.185 1.00 91.31 150 CYS A C 1
ATOM 1238 O O . CYS A 1 150 ? 11.452 -3.089 -0.202 1.00 91.31 150 CYS A O 1
ATOM 1240 N N . TYR A 1 151 ? 11.387 -0.851 -0.329 1.00 91.25 151 TYR A N 1
ATOM 1241 C CA . TYR A 1 151 ? 12.393 -0.755 -1.397 1.00 91.25 151 TYR A CA 1
ATOM 1242 C C . TYR A 1 151 ? 13.791 -1.224 -0.977 1.00 91.25 151 TYR A C 1
ATOM 1244 O O . TYR A 1 151 ? 14.510 -1.785 -1.803 1.00 91.25 151 TYR A O 1
ATOM 1252 N N . LEU A 1 152 ? 14.165 -1.032 0.292 1.00 91.12 152 LEU A N 1
ATOM 1253 C CA . LEU A 1 152 ? 15.464 -1.459 0.822 1.00 91.12 152 LEU A CA 1
ATOM 1254 C C . LEU A 1 152 ? 15.581 -2.982 0.954 1.00 91.12 152 LEU A C 1
ATOM 1256 O O . LEU A 1 152 ? 16.647 -3.538 0.705 1.00 91.12 152 LEU A O 1
ATOM 1260 N N . ILE A 1 153 ? 14.504 -3.655 1.367 1.00 92.50 153 ILE A N 1
ATOM 1261 C CA . ILE A 1 153 ? 14.556 -5.072 1.760 1.00 92.50 153 ILE A CA 1
ATOM 1262 C C . ILE A 1 153 ? 14.040 -5.996 0.651 1.00 92.50 153 ILE A C 1
ATOM 1264 O O . ILE A 1 153 ? 14.520 -7.119 0.506 1.00 92.50 153 ILE A O 1
ATOM 1268 N N . LEU A 1 154 ? 13.047 -5.559 -0.127 1.00 92.44 154 LEU A N 1
ATOM 1269 C CA . LEU A 1 154 ? 12.278 -6.448 -0.996 1.00 92.44 154 LEU A CA 1
ATOM 1270 C C . LEU A 1 154 ? 12.702 -6.361 -2.475 1.00 92.44 154 LEU A C 1
ATOM 1272 O O . LEU A 1 154 ? 13.147 -5.315 -2.968 1.00 92.44 154 LEU A O 1
ATOM 1276 N N . PRO A 1 155 ? 12.530 -7.450 -3.246 1.00 92.06 155 PRO A N 1
ATOM 1277 C CA . PRO A 1 155 ? 12.577 -7.380 -4.702 1.00 92.06 155 PRO A CA 1
ATOM 1278 C C . PRO A 1 155 ? 11.364 -6.608 -5.243 1.00 92.06 155 PRO A C 1
ATOM 1280 O O . PRO A 1 155 ? 10.286 -6.648 -4.652 1.00 92.06 155 PRO A O 1
ATOM 1283 N N . LEU A 1 156 ? 11.524 -5.945 -6.396 1.00 89.69 156 LEU A N 1
ATOM 1284 C CA . LEU A 1 156 ? 10.502 -5.076 -7.000 1.00 89.69 156 LEU A CA 1
ATOM 1285 C C . LEU A 1 156 ? 9.132 -5.763 -7.138 1.00 89.69 156 LEU A C 1
ATOM 1287 O O . LEU A 1 156 ? 8.107 -5.175 -6.803 1.00 89.69 156 LEU A O 1
ATOM 1291 N N . SER A 1 157 ? 9.123 -7.027 -7.564 1.00 88.81 157 SER A N 1
ATOM 1292 C CA . SER A 1 157 ? 7.910 -7.837 -7.716 1.00 88.81 157 SER A CA 1
ATOM 1293 C C . SER A 1 157 ? 7.128 -8.004 -6.408 1.00 88.81 157 SER A C 1
ATOM 1295 O O . SER A 1 157 ? 5.899 -7.980 -6.415 1.00 88.81 157 SER A O 1
ATOM 1297 N N . ALA A 1 158 ? 7.821 -8.122 -5.274 1.00 90.94 158 ALA A N 1
ATOM 1298 C CA . ALA A 1 158 ? 7.192 -8.329 -3.975 1.00 90.94 158 ALA A CA 1
ATOM 1299 C C . ALA A 1 158 ? 6.712 -7.022 -3.325 1.00 90.94 158 ALA A C 1
ATOM 1301 O O . ALA A 1 158 ? 5.797 -7.056 -2.502 1.00 90.94 158 ALA A O 1
ATOM 1302 N N . ILE A 1 159 ? 7.284 -5.870 -3.699 1.00 91.19 159 ILE A N 1
ATOM 1303 C CA . ILE A 1 159 ? 6.951 -4.566 -3.102 1.00 91.19 159 ILE A CA 1
ATOM 1304 C C . ILE A 1 159 ? 5.464 -4.255 -3.262 1.00 91.19 159 ILE A C 1
ATOM 1306 O O . ILE A 1 159 ? 4.811 -3.922 -2.276 1.00 91.19 159 ILE A O 1
ATOM 1310 N N . PHE A 1 160 ? 4.906 -4.413 -4.465 1.00 88.88 160 PHE A N 1
ATOM 1311 C CA . PHE A 1 160 ? 3.497 -4.099 -4.732 1.00 88.88 160 PHE A CA 1
ATOM 1312 C C . PHE A 1 160 ? 2.537 -4.932 -3.873 1.00 88.88 160 PHE A C 1
ATOM 1314 O O . PHE A 1 160 ? 1.558 -4.405 -3.348 1.00 88.88 160 PHE A O 1
ATOM 1321 N N . GLY A 1 161 ? 2.844 -6.221 -3.703 1.00 91.44 161 GLY A N 1
ATOM 1322 C CA . GLY A 1 161 ? 2.062 -7.152 -2.893 1.00 91.44 161 GLY A CA 1
ATOM 1323 C C . GLY A 1 161 ? 2.167 -6.868 -1.401 1.00 91.44 161 GLY A C 1
ATOM 1324 O O . GLY A 1 161 ? 1.174 -6.604 -0.724 1.00 91.44 161 GLY A O 1
ATOM 1325 N N . ILE A 1 162 ? 3.395 -6.890 -0.888 1.00 91.94 162 ILE A N 1
ATOM 1326 C CA . ILE A 1 162 ? 3.665 -6.773 0.545 1.00 91.94 162 ILE A CA 1
ATOM 1327 C C . ILE A 1 162 ? 3.253 -5.393 1.059 1.00 91.94 162 ILE A C 1
ATOM 1329 O O . ILE A 1 162 ? 2.611 -5.294 2.104 1.00 91.94 162 ILE A O 1
ATOM 1333 N N . PHE A 1 163 ? 3.542 -4.324 0.315 1.00 92.00 163 PHE A N 1
ATOM 1334 C CA . PHE A 1 163 ? 3.148 -2.980 0.722 1.00 92.00 163 PHE A CA 1
ATOM 1335 C C . PHE A 1 163 ? 1.623 -2.811 0.767 1.00 92.00 163 PHE A C 1
ATOM 1337 O O . PHE A 1 163 ? 1.109 -2.180 1.693 1.00 92.00 163 PHE A O 1
ATOM 1344 N N . ALA A 1 164 ? 0.887 -3.406 -0.179 1.00 92.75 164 ALA A N 1
ATOM 1345 C CA . ALA A 1 164 ? -0.573 -3.421 -0.147 1.00 92.75 164 ALA A CA 1
ATOM 1346 C C . ALA A 1 164 ? -1.108 -4.157 1.092 1.00 92.75 164 ALA A C 1
ATOM 1348 O O . ALA A 1 164 ? -1.944 -3.606 1.808 1.00 92.75 164 ALA A O 1
ATOM 1349 N N . ILE A 1 165 ? -0.570 -5.343 1.402 1.00 94.94 165 ILE A N 1
ATOM 1350 C CA . ILE A 1 165 ? -0.943 -6.112 2.600 1.00 94.94 165 ILE A CA 1
ATOM 1351 C C . ILE A 1 165 ? -0.710 -5.284 3.867 1.00 94.94 165 ILE A C 1
ATOM 1353 O O . ILE A 1 165 ? -1.611 -5.167 4.700 1.00 94.94 165 ILE A O 1
ATOM 1357 N N . ILE A 1 166 ? 0.466 -4.659 4.006 1.00 93.88 166 ILE A N 1
ATOM 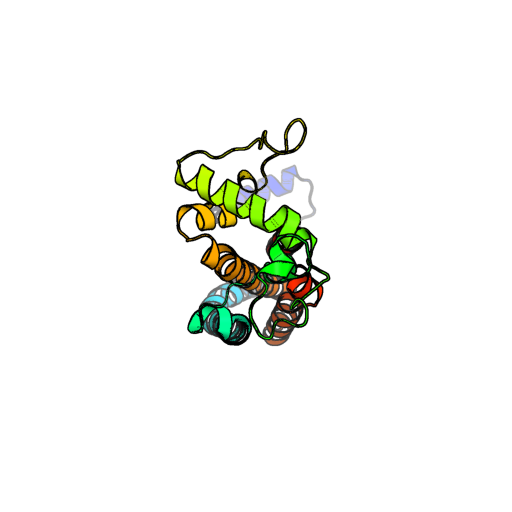1358 C CA . ILE A 1 166 ? 0.781 -3.842 5.184 1.00 93.88 166 ILE A CA 1
ATOM 1359 C C . ILE A 1 166 ? -0.163 -2.637 5.271 1.00 93.88 166 ILE A C 1
ATOM 1361 O O . ILE A 1 166 ? -0.686 -2.345 6.345 1.00 93.88 166 ILE A O 1
ATOM 1365 N N . LYS A 1 167 ? -0.423 -1.946 4.155 1.00 93.38 167 LYS A N 1
ATOM 1366 C CA . LYS A 1 167 ? -1.336 -0.794 4.115 1.00 93.38 167 LYS A CA 1
ATOM 1367 C C . LYS A 1 167 ? -2.742 -1.175 4.580 1.00 93.38 167 LYS A C 1
ATOM 1369 O O . LYS A 1 167 ? -3.328 -0.470 5.404 1.00 93.38 167 LYS A O 1
ATOM 1374 N N . PHE A 1 168 ? -3.275 -2.294 4.095 1.00 95.94 168 PHE A N 1
ATOM 1375 C CA . PHE A 1 168 ? -4.600 -2.774 4.487 1.00 95.94 168 PHE A CA 1
ATOM 1376 C C . PHE A 1 168 ? -4.626 -3.202 5.955 1.00 95.94 168 PHE A C 1
ATOM 1378 O O . PHE A 1 168 ? -5.554 -2.856 6.682 1.00 95.94 168 PHE A O 1
ATOM 1385 N N . PHE A 1 169 ? -3.574 -3.868 6.430 1.00 95.94 169 PHE A N 1
ATOM 1386 C CA . PHE A 1 169 ? -3.449 -4.239 7.835 1.00 95.94 169 PHE A CA 1
ATOM 1387 C C . PHE A 1 169 ? -3.447 -3.021 8.766 1.00 95.94 169 PHE A C 1
ATOM 1389 O O . PHE A 1 169 ? -4.204 -2.983 9.738 1.00 95.94 169 PHE A O 1
ATOM 1396 N N . ILE A 1 170 ? -2.655 -1.998 8.431 1.00 94.50 170 ILE A N 1
ATOM 1397 C CA . ILE A 1 170 ? -2.620 -0.721 9.153 1.00 94.50 170 ILE A CA 1
ATOM 1398 C C . ILE A 1 170 ? -4.006 -0.070 9.147 1.00 94.50 170 ILE A C 1
ATOM 1400 O O . ILE A 1 170 ? -4.499 0.318 10.204 1.00 94.50 170 ILE A O 1
ATOM 1404 N N . THR A 1 171 ? -4.663 -0.033 7.985 1.00 95.75 171 THR A N 1
ATOM 1405 C CA . THR A 1 171 ? -6.025 0.498 7.832 1.00 95.75 171 THR A CA 1
ATOM 1406 C C . THR A 1 171 ? -7.002 -0.190 8.785 1.00 95.75 171 THR A C 1
ATOM 1408 O O . THR A 1 171 ? -7.727 0.481 9.521 1.00 95.75 171 THR A O 1
ATOM 1411 N N . GLY A 1 172 ? -7.015 -1.526 8.810 1.00 95.25 172 GLY A N 1
ATOM 1412 C CA . GLY A 1 172 ? -7.903 -2.307 9.670 1.00 95.25 172 GLY A CA 1
ATOM 1413 C C . GLY A 1 172 ? -7.633 -2.071 11.157 1.00 95.25 172 GLY A C 1
ATOM 1414 O O . GLY A 1 172 ? -8.567 -1.821 11.921 1.00 95.25 172 GLY A O 1
ATOM 1415 N N . ILE A 1 173 ? -6.363 -2.086 11.576 1.00 94.94 173 ILE A N 1
ATOM 1416 C CA . ILE A 1 173 ? -5.995 -1.858 12.980 1.00 94.94 173 ILE A CA 1
ATOM 1417 C C . ILE A 1 173 ? -6.353 -0.444 13.417 1.00 94.94 173 ILE A C 1
ATOM 1419 O O . ILE A 1 173 ? -6.988 -0.277 14.458 1.00 94.94 173 ILE A O 1
ATOM 1423 N N . PHE A 1 174 ? -5.960 0.573 12.655 1.00 94.69 174 PHE A N 1
ATOM 1424 C CA . PHE A 1 174 ? -6.178 1.961 13.053 1.00 94.69 174 PHE A CA 1
ATOM 1425 C C . PHE A 1 174 ? -7.662 2.295 13.077 1.00 94.69 174 PHE A C 1
ATOM 1427 O O . PHE A 1 174 ? -8.133 2.870 14.052 1.00 94.69 174 PHE A O 1
ATOM 1434 N N . THR A 1 175 ? -8.429 1.827 12.091 1.00 94.62 175 THR A N 1
ATOM 1435 C CA . THR A 1 175 ? -9.887 2.006 12.090 1.00 94.62 175 THR A CA 1
ATOM 1436 C C . THR A 1 175 ? -10.538 1.305 13.275 1.00 94.62 175 THR A C 1
ATOM 1438 O O . THR A 1 175 ? -11.414 1.872 13.928 1.00 94.62 175 THR A O 1
ATOM 1441 N N . TYR A 1 176 ? -10.094 0.090 13.608 1.00 93.50 176 TYR A N 1
ATOM 1442 C CA . TYR A 1 176 ? -10.593 -0.612 14.784 1.00 93.50 176 TYR A CA 1
ATOM 1443 C C . TYR A 1 176 ? -10.277 0.162 16.071 1.00 93.50 176 TYR A C 1
ATOM 1445 O O . TYR A 1 176 ? -11.172 0.383 16.884 1.00 93.50 176 TYR A O 1
ATOM 1453 N N . LEU A 1 177 ? -9.030 0.604 16.260 1.00 91.62 177 LEU A N 1
ATOM 1454 C CA . LEU A 1 177 ? -8.605 1.352 17.447 1.00 91.62 177 LEU A CA 1
ATOM 1455 C C . LEU A 1 177 ? -9.343 2.686 17.585 1.00 91.62 177 LEU A C 1
ATOM 1457 O O . LEU A 1 177 ? -9.804 3.009 18.681 1.00 91.62 177 LEU A O 1
ATOM 1461 N N . PHE A 1 178 ? -9.509 3.407 16.479 1.00 91.50 178 PHE A N 1
ATOM 1462 C CA . PHE A 1 178 ? -10.290 4.633 16.403 1.00 91.50 178 PHE A CA 1
ATOM 1463 C C . PHE A 1 178 ? -11.732 4.389 16.831 1.00 91.50 178 PHE A C 1
ATOM 1465 O O . PHE A 1 178 ? -12.213 4.964 17.798 1.00 91.50 178 PHE A O 1
ATOM 1472 N N . LEU A 1 179 ? -12.418 3.431 16.210 1.00 91.56 179 LEU A N 1
ATOM 1473 C CA . LEU A 1 179 ? -13.806 3.140 16.555 1.00 91.56 179 LEU A CA 1
ATOM 1474 C C . LEU A 1 179 ? -13.964 2.575 17.965 1.00 91.56 179 LEU A C 1
ATOM 1476 O O . LEU A 1 179 ? -15.031 2.702 18.556 1.00 91.56 179 LEU A O 1
ATOM 1480 N N . ARG A 1 180 ? -12.920 1.967 18.533 1.00 88.81 180 ARG A N 1
ATOM 1481 C CA . ARG A 1 180 ? -12.888 1.556 19.940 1.00 88.81 180 ARG A CA 1
ATOM 1482 C C . ARG A 1 180 ? -12.698 2.713 20.913 1.00 88.81 180 ARG A C 1
ATOM 1484 O O . ARG A 1 180 ? -13.011 2.530 22.090 1.00 88.81 180 ARG A O 1
ATOM 1491 N N . SER A 1 181 ? -12.164 3.851 20.472 1.00 87.62 181 SER A N 1
ATOM 1492 C CA . SER A 1 181 ? -12.025 5.044 21.311 1.00 87.62 181 SER A CA 1
ATOM 1493 C C . SER A 1 181 ? -13.358 5.787 21.450 1.00 87.62 181 SER A C 1
ATOM 1495 O O . SER A 1 181 ? -13.669 6.259 22.541 1.00 87.62 181 SER A O 1
ATOM 1497 N N . ILE A 1 182 ? -14.169 5.794 20.387 1.00 87.88 182 ILE A N 1
ATOM 1498 C CA . ILE A 1 182 ? -15.473 6.480 20.314 1.00 87.88 182 ILE A CA 1
ATOM 1499 C C . ILE A 1 182 ? -16.682 5.571 20.583 1.00 87.88 182 ILE A C 1
ATOM 1501 O O . ILE A 1 182 ? -17.715 6.061 21.026 1.00 87.88 182 ILE A O 1
ATOM 1505 N N . SER A 1 183 ? -16.592 4.257 20.341 1.00 83.00 183 SER A N 1
ATOM 1506 C CA . SER A 1 183 ? -17.700 3.311 20.554 1.00 83.00 183 SER A CA 1
ATOM 1507 C C . SER A 1 183 ? -17.417 2.316 21.674 1.00 83.00 183 SER A C 1
ATOM 1509 O O . SER A 1 183 ? -16.326 1.755 21.794 1.00 83.00 183 SER A O 1
ATOM 1511 N N . GLU A 1 184 ? -18.449 1.991 22.452 1.00 77.00 184 GLU A N 1
ATOM 1512 C CA . GLU A 1 184 ? -18.365 0.968 23.494 1.00 77.00 184 GLU A CA 1
ATOM 1513 C C . GLU A 1 184 ? -18.397 -0.465 22.936 1.00 77.00 184 GLU A C 1
ATOM 1515 O O . GLU A 1 184 ? -17.806 -1.369 23.537 1.00 77.00 184 GLU A O 1
ATOM 1520 N N . LYS A 1 185 ? -18.995 -0.687 21.755 1.00 86.19 185 LYS A N 1
ATOM 1521 C CA . LYS A 1 185 ? -19.255 -2.028 21.201 1.00 86.19 185 LYS A CA 1
ATOM 1522 C C . LYS A 1 185 ? -18.076 -2.573 20.388 1.00 86.19 185 LYS A C 1
ATOM 1524 O O . LYS A 1 185 ? -17.807 -2.107 19.287 1.00 86.19 185 LYS A O 1
ATOM 1529 N N . LYS A 1 186 ? -17.442 -3.651 20.874 1.00 85.19 186 LYS A N 1
ATOM 1530 C CA . LYS A 1 186 ? -16.311 -4.322 20.192 1.00 85.19 186 LYS A CA 1
ATOM 1531 C C . LYS A 1 186 ? -16.666 -4.822 18.787 1.00 85.19 186 LYS A C 1
ATOM 1533 O O . LYS A 1 186 ? -15.911 -4.597 17.848 1.00 85.19 186 LYS A O 1
ATOM 1538 N N . PHE A 1 187 ? -17.809 -5.497 18.660 1.00 89.00 187 PHE A N 1
ATOM 1539 C CA . PHE A 1 187 ? -18.235 -6.098 17.396 1.00 89.00 187 PHE A CA 1
ATOM 1540 C C . PHE A 1 187 ? -18.509 -5.038 16.323 1.00 89.00 187 PHE A C 1
ATOM 1542 O O . PHE A 1 187 ? -18.038 -5.176 15.201 1.00 89.00 187 PHE A O 1
ATOM 1549 N N . GLY A 1 188 ? -19.179 -3.938 16.689 1.00 90.56 188 GLY A N 1
ATOM 1550 C CA . GLY A 1 188 ? -19.417 -2.818 15.775 1.00 90.56 188 GLY A CA 1
ATOM 1551 C C . GLY A 1 188 ? -18.115 -2.203 15.264 1.00 90.56 188 GLY A C 1
ATOM 1552 O O . GLY A 1 188 ? -17.960 -2.016 14.062 1.00 90.56 188 GLY A O 1
ATOM 1553 N N . SER A 1 189 ? -17.138 -1.978 16.151 1.00 92.50 189 SER A N 1
ATOM 1554 C CA . SER A 1 189 ? -15.818 -1.479 15.747 1.00 92.50 189 SER A CA 1
ATOM 1555 C C . SER A 1 189 ? -15.093 -2.435 14.791 1.00 92.50 189 SER A C 1
ATOM 1557 O O . SER A 1 189 ? -14.448 -1.972 13.855 1.00 92.50 189 SER A O 1
ATOM 1559 N N . LEU A 1 190 ? -15.195 -3.754 15.003 1.00 92.94 190 LEU A N 1
ATOM 1560 C CA . LEU A 1 190 ? -14.578 -4.757 14.128 1.00 92.94 190 LEU A CA 1
ATOM 1561 C C . LEU A 1 190 ? -15.222 -4.773 12.739 1.00 92.94 190 LEU A C 1
ATOM 1563 O O . LEU A 1 190 ? -14.510 -4.716 11.741 1.00 92.94 190 LEU A O 1
ATOM 1567 N N . VAL A 1 191 ? -16.555 -4.822 12.674 1.00 95.44 191 VAL A N 1
ATOM 1568 C CA . VAL A 1 191 ? -17.286 -4.835 11.399 1.00 95.44 191 VAL A CA 1
ATOM 1569 C C . VAL A 1 191 ? -16.954 -3.587 10.589 1.00 95.44 191 VAL A C 1
ATOM 1571 O O . VAL A 1 191 ? -16.574 -3.698 9.428 1.00 95.44 191 VAL A O 1
ATOM 1574 N N . SER A 1 192 ? -17.002 -2.406 11.202 1.00 94.62 192 SER A N 1
ATOM 1575 C CA . SER A 1 192 ? -16.669 -1.158 10.515 1.00 94.62 192 SER A CA 1
ATOM 1576 C C . SER A 1 192 ? -15.207 -1.091 10.059 1.00 94.62 192 SER A C 1
ATOM 1578 O O . SER A 1 192 ? -14.935 -0.572 8.979 1.00 94.62 192 SER A O 1
ATOM 1580 N N . ALA A 1 193 ? -14.267 -1.648 10.831 1.00 95.44 193 ALA A N 1
ATOM 1581 C CA . ALA A 1 193 ? -12.870 -1.745 10.413 1.00 95.44 193 ALA A CA 1
ATOM 1582 C C . ALA A 1 193 ? -12.702 -2.630 9.170 1.00 95.44 193 ALA A C 1
ATOM 1584 O O . ALA A 1 193 ? -11.994 -2.243 8.244 1.00 95.44 193 ALA A O 1
ATOM 1585 N N . ILE A 1 194 ? -13.393 -3.773 9.115 1.00 96.50 194 ILE A N 1
ATOM 1586 C CA . ILE A 1 194 ? -13.397 -4.667 7.947 1.00 96.50 194 ILE A CA 1
ATOM 1587 C C . ILE A 1 194 ? -14.028 -3.966 6.737 1.00 96.50 194 ILE A C 1
ATOM 1589 O O . ILE A 1 194 ? -13.462 -4.002 5.646 1.00 96.50 194 ILE A O 1
ATOM 1593 N N . VAL A 1 195 ? -15.164 -3.290 6.934 1.00 96.62 195 VAL A N 1
ATOM 1594 C CA . VAL A 1 195 ? -15.870 -2.554 5.873 1.00 96.62 195 VAL A CA 1
ATOM 1595 C C . VAL A 1 195 ? -14.996 -1.444 5.290 1.00 96.62 195 VAL A C 1
ATOM 1597 O O . VAL A 1 195 ? -14.935 -1.298 4.073 1.00 96.62 195 VAL A O 1
ATOM 1600 N N . PHE A 1 196 ? -14.292 -0.676 6.125 1.00 96.12 196 PHE A N 1
ATOM 1601 C CA . PHE A 1 196 ? -13.402 0.375 5.633 1.00 96.12 196 PHE A CA 1
ATOM 1602 C C . PHE A 1 196 ? -12.163 -0.203 4.940 1.00 96.12 196 PHE A C 1
ATOM 1604 O O . PHE A 1 196 ? -11.826 0.232 3.837 1.00 96.12 196 PHE A O 1
ATOM 1611 N N . MET A 1 197 ? -11.538 -1.220 5.546 1.00 96.19 197 MET A N 1
ATOM 1612 C CA . MET A 1 197 ? -10.362 -1.909 5.008 1.00 96.19 197 MET A CA 1
ATOM 1613 C C . MET A 1 197 ? -10.618 -2.488 3.610 1.00 96.19 197 MET A C 1
ATOM 1615 O O . MET A 1 197 ? -9.759 -2.361 2.746 1.00 96.19 197 MET A O 1
ATOM 1619 N N . PHE A 1 198 ? -11.803 -3.052 3.356 1.00 97.06 198 PHE A N 1
ATOM 1620 C CA . PHE A 1 198 ? -12.198 -3.590 2.044 1.00 97.06 198 PHE A CA 1
ATOM 1621 C C . PHE A 1 198 ? -13.166 -2.690 1.266 1.00 97.06 198 PHE A C 1
ATOM 1623 O O . PHE A 1 198 ? -13.864 -3.150 0.362 1.00 97.06 198 PHE A O 1
ATOM 1630 N N . SER A 1 199 ? -13.224 -1.401 1.596 1.00 96.50 199 SER A N 1
ATOM 1631 C CA . SER A 1 199 ? -14.056 -0.460 0.850 1.00 96.50 199 SER A CA 1
ATOM 1632 C C . SER A 1 199 ? -13.588 -0.345 -0.605 1.00 96.50 199 SER A C 1
ATOM 1634 O O . SER A 1 199 ? -12.403 -0.495 -0.912 1.00 96.50 199 SER A O 1
ATOM 1636 N N . GLY A 1 200 ? -14.511 -0.020 -1.518 1.00 93.56 200 GLY A N 1
ATOM 1637 C CA . GLY A 1 200 ? -14.186 0.153 -2.939 1.00 93.56 200 GLY A CA 1
ATOM 1638 C C . GLY A 1 200 ? -13.096 1.202 -3.185 1.00 93.56 200 GLY A C 1
ATOM 1639 O O . GLY A 1 200 ? -12.289 1.041 -4.093 1.00 93.56 200 GLY A O 1
ATOM 1640 N N . PHE A 1 201 ? -13.008 2.227 -2.331 1.00 93.44 201 PHE A N 1
ATOM 1641 C CA . PHE A 1 201 ? -11.912 3.193 -2.361 1.00 93.44 201 PHE A CA 1
ATOM 1642 C C . PHE A 1 201 ? -10.557 2.544 -2.034 1.00 93.44 201 PHE A C 1
ATOM 1644 O O . PHE A 1 201 ? -9.601 2.726 -2.786 1.00 93.44 201 PHE A O 1
ATOM 1651 N N . MET A 1 202 ? -10.474 1.754 -0.955 1.00 95.19 202 MET A N 1
ATOM 1652 C CA . MET A 1 202 ? -9.233 1.069 -0.572 1.00 95.19 202 MET A CA 1
ATOM 1653 C C . MET A 1 202 ? -8.798 0.045 -1.619 1.00 95.19 202 MET A C 1
ATOM 1655 O O . MET A 1 202 ? -7.629 0.018 -1.993 1.00 95.19 202 MET A O 1
ATOM 1659 N N . VAL A 1 203 ? -9.732 -0.765 -2.123 1.00 93.06 203 VAL A N 1
ATOM 1660 C CA . VAL A 1 203 ? -9.443 -1.816 -3.111 1.00 93.06 203 VAL A CA 1
ATOM 1661 C C . VAL A 1 203 ? -9.149 -1.222 -4.490 1.00 93.06 203 VAL A C 1
ATOM 1663 O O . VAL A 1 203 ? -8.131 -1.550 -5.093 1.00 93.06 203 VAL A O 1
ATOM 1666 N N . GLY A 1 204 ? -9.992 -0.310 -4.977 1.00 89.62 204 GLY A N 1
ATOM 1667 C CA . GLY A 1 204 ? -9.860 0.284 -6.310 1.00 89.62 204 GLY A CA 1
ATOM 1668 C C . GLY A 1 204 ? -8.645 1.199 -6.456 1.00 89.62 204 GLY A C 1
ATOM 1669 O O . GLY A 1 204 ? -8.036 1.242 -7.518 1.00 89.62 204 GLY A O 1
ATOM 1670 N N . PHE A 1 205 ? -8.239 1.890 -5.386 1.00 88.12 205 PHE A N 1
ATOM 1671 C CA . PHE A 1 205 ? -7.074 2.784 -5.385 1.00 88.12 205 PHE A CA 1
ATOM 1672 C C . PHE A 1 205 ? -5.927 2.255 -4.517 1.00 88.12 205 PHE A C 1
ATOM 1674 O O . PHE A 1 205 ? -5.118 3.028 -3.995 1.00 88.12 205 PHE A O 1
ATOM 1681 N N . MET A 1 206 ? -5.825 0.934 -4.369 1.00 88.94 206 MET A N 1
ATOM 1682 C CA . MET A 1 206 ? -4.875 0.253 -3.480 1.00 88.94 206 MET A CA 1
ATOM 1683 C C . MET A 1 206 ? -3.426 0.735 -3.622 1.00 88.94 206 MET A C 1
ATOM 1685 O O . MET A 1 206 ? -2.701 0.834 -2.631 1.00 88.94 206 MET A O 1
ATOM 1689 N N . LYS A 1 207 ? -2.997 1.080 -4.837 1.00 84.75 207 LYS A N 1
ATOM 1690 C CA . LYS A 1 207 ? -1.621 1.511 -5.128 1.00 84.75 207 LYS A CA 1
ATOM 1691 C C . LYS A 1 207 ? -1.384 3.009 -4.971 1.00 84.75 207 LYS A C 1
ATOM 1693 O O . LYS A 1 207 ? -0.249 3.444 -4.798 1.00 84.75 207 LYS A O 1
ATOM 1698 N N . SER A 1 208 ? -2.456 3.794 -4.971 1.00 84.38 208 SER A N 1
ATOM 1699 C CA . SER A 1 208 ? -2.384 5.245 -4.861 1.00 84.38 208 SER A CA 1
ATOM 1700 C C . SER A 1 208 ? -1.799 5.687 -3.516 1.00 84.38 208 SER A C 1
ATOM 1702 O O . SER A 1 208 ? -1.961 5.034 -2.482 1.00 84.38 208 SER A O 1
ATOM 1704 N N . GLY A 1 209 ? -1.160 6.858 -3.514 1.00 83.12 209 GLY A N 1
ATOM 1705 C CA . GLY A 1 209 ? -0.774 7.543 -2.280 1.00 83.12 209 GLY A CA 1
ATOM 1706 C C . GLY A 1 209 ? -1.981 7.985 -1.444 1.00 83.12 209 GLY A C 1
ATOM 1707 O O . GLY A 1 209 ? -1.882 8.045 -0.222 1.00 83.12 209 GLY A O 1
ATOM 1708 N N . ALA A 1 210 ? -3.140 8.225 -2.068 1.00 86.25 210 ALA A N 1
ATOM 1709 C CA . ALA A 1 210 ? -4.351 8.645 -1.361 1.00 86.25 210 ALA A CA 1
ATOM 1710 C C . ALA A 1 210 ? -4.832 7.586 -0.354 1.00 86.25 210 ALA A C 1
ATOM 1712 O O . ALA A 1 210 ? -5.186 7.919 0.775 1.00 86.25 210 ALA A O 1
ATOM 1713 N N . THR A 1 211 ? -4.772 6.302 -0.722 1.00 90.12 211 THR A N 1
ATOM 1714 C CA . THR A 1 211 ? -5.116 5.202 0.193 1.00 90.12 211 THR A CA 1
ATOM 1715 C C . THR A 1 211 ? -4.077 5.025 1.291 1.00 90.12 211 THR A C 1
ATOM 1717 O O . THR A 1 211 ? -4.431 4.635 2.397 1.00 90.12 211 THR A O 1
ATOM 1720 N N . SER A 1 212 ? -2.807 5.367 1.039 1.00 88.44 212 SER A N 1
ATOM 1721 C CA . SER A 1 212 ? -1.779 5.394 2.088 1.00 88.44 212 SER A CA 1
ATOM 1722 C C . SER A 1 212 ? -2.100 6.431 3.167 1.00 88.44 212 SER A C 1
ATOM 1724 O O . SER A 1 212 ? -1.963 6.151 4.352 1.00 88.44 212 SER A O 1
ATOM 1726 N N . ILE A 1 213 ? -2.578 7.613 2.771 1.00 88.12 213 ILE A N 1
ATOM 1727 C CA . ILE A 1 213 ? -3.003 8.658 3.714 1.00 88.12 213 ILE A CA 1
ATOM 1728 C C . ILE A 1 213 ? -4.274 8.221 4.448 1.00 88.12 213 ILE A C 1
ATOM 1730 O O . ILE A 1 213 ? -4.340 8.299 5.672 1.00 88.12 213 ILE A O 1
ATOM 1734 N N . ALA A 1 214 ? -5.263 7.700 3.720 1.00 90.38 214 ALA A N 1
ATOM 1735 C CA . ALA A 1 214 ? -6.509 7.223 4.312 1.00 90.38 214 ALA A CA 1
ATOM 1736 C C . ALA A 1 214 ? -6.304 6.061 5.299 1.00 90.38 214 ALA A C 1
ATOM 1738 O O . ALA A 1 214 ? -7.057 5.949 6.260 1.00 90.38 214 ALA A O 1
ATOM 1739 N N . ALA A 1 215 ? -5.277 5.227 5.100 1.00 90.56 215 ALA A N 1
ATOM 1740 C CA . ALA A 1 215 ? -4.899 4.170 6.037 1.00 90.56 215 ALA A CA 1
ATOM 1741 C C . ALA A 1 215 ? -4.434 4.726 7.392 1.00 90.56 215 ALA A C 1
ATOM 1743 O O . ALA A 1 215 ? -4.668 4.105 8.428 1.00 90.56 215 ALA A O 1
ATOM 1744 N N . LEU A 1 216 ? -3.773 5.888 7.381 1.00 89.44 216 LEU A N 1
ATOM 1745 C CA . LEU A 1 216 ? -3.238 6.553 8.571 1.00 89.44 216 LEU A CA 1
ATOM 1746 C C . LEU A 1 216 ? -4.246 7.494 9.236 1.00 89.44 216 LEU A C 1
ATOM 1748 O O . LEU A 1 216 ? -4.109 7.776 10.420 1.00 89.44 216 LEU A O 1
ATOM 1752 N N . LEU A 1 217 ? -5.257 7.963 8.503 1.00 88.44 217 LEU A N 1
ATOM 1753 C CA . LEU A 1 217 ? -6.234 8.943 8.980 1.00 88.44 217 LEU A CA 1
ATOM 1754 C C . LEU A 1 217 ? -6.932 8.553 10.298 1.00 88.44 217 LEU A C 1
ATOM 1756 O O . LEU A 1 217 ? -7.045 9.422 11.152 1.00 88.44 217 LEU A O 1
ATOM 1760 N N . PRO A 1 218 ? -7.329 7.287 10.541 1.00 85.75 218 PRO A N 1
ATOM 1761 C CA . PRO A 1 218 ? -7.941 6.902 11.814 1.00 85.75 218 PRO A CA 1
ATOM 1762 C C . PRO A 1 218 ? -6.990 6.958 13.023 1.00 85.75 218 PRO A C 1
ATOM 1764 O O . PRO A 1 218 ? -7.435 6.798 14.155 1.00 85.75 218 PRO A O 1
ATOM 1767 N N . LEU A 1 219 ? -5.679 7.118 12.811 1.00 86.06 219 LEU A N 1
ATOM 1768 C CA . LEU A 1 219 ? -4.715 7.288 13.901 1.00 86.06 219 LEU A CA 1
ATOM 1769 C C . LEU A 1 219 ? -4.658 8.733 14.425 1.00 86.06 219 LEU A C 1
ATOM 1771 O O . LEU A 1 219 ? -4.255 8.922 15.573 1.00 86.06 219 LEU A O 1
ATOM 1775 N N . LEU A 1 220 ? -4.992 9.715 13.579 1.00 79.12 220 LEU A N 1
ATOM 1776 C CA . LEU A 1 220 ? -4.944 11.151 13.885 1.00 79.12 220 LEU A CA 1
ATOM 1777 C C . LEU A 1 220 ? -6.102 11.564 14.801 1.00 79.12 220 LEU A C 1
ATOM 1779 O O . LEU A 1 220 ? -5.834 12.378 15.712 1.00 79.12 220 LEU A O 1
#

pLDDT: mean 79.39, std 18.76, range [26.25, 97.06]